Protein AF-A0A0L0UWC2-F1 (afdb_monomer_lite)

Organism: NCBI:txid1165861

pLDDT: mean 75.43, std 18.07, range [30.64, 97.5]

Radius of gyration: 31.67 Å; chains: 1; bounding box: 110×63×69 Å

Sequence (270 aa):
MAAPGLTGRNFARSDASTASIPQHHGDPSIEAAELNKDLRNRVHSNLFPILRHQIIIASRALDPINLSGEPLSTLQSILMIQSQLDHTLNQFPSALQRIGRVMSTLRSGRTNDQYLKEFKYFRGGGLFYLYTSRVIKELVKLFKQSYRLIRQMGLSFERNHDPTRIDATRQLILEHTSSACKEIDSAIEWLEGSEFDLVQWDWPSEICNINEQLEDLMYLINHASLDQADSKPTNELLNQRNMRLAKTIPPIVKLSRLFLEKLSRRGHEH

Secondary structure (DSSP, 8-state):
---------------------------HHHHHHHHHHHHHHHIIIIIHHHHHHHHHHHHHHT-HHHHHHSHHHHHHHHHHHHHHHHHHHTHHHHHHHHHHHHHHHT-SS-S--GGGGGG-HHHHHHHHHIIIIIIHHHHHHHHHHHHHHHHHTT-SSSPP-S-S-HHHHHHHHHHHHHHHHHHHHHHHHHHHS-HHHHHHTTHHHHHHHHHHHHHHHHHHHHHHTTGGGG--HHHHHHHHHHHHHHHHHHHHHHHHHHHHHHHHHTSS--

Foldseek 3Di:
DDDDDDDDDDDDDDDDDPPDDPPPPDPVLVVLLVVLVVLLCCVQVPLLVQLLVLLVVLLVLLDPVNCVPDVVVSVVVNVVSVVSNVVSVVVVVVSLVSLQVSLVVVVPPDPDCPVCFLSHNVLSVVLVCLVPVFLVVLVVQLVVLSVLLCLLSVVDPDPRPDPNPNVVSSVSNVVSSVRNSVSSVVSSCSSVPGPLVVVLPCLVVVLVVLVVVLVVLVVVLVVLVVPLPDDDPVVNVVSVVVSVVSVVVNVVSVVVSVVSVVSSVVVPPD

Structure (mmCIF, N/CA/C/O backbone):
data_AF-A0A0L0UWC2-F1
#
_entry.id   AF-A0A0L0UWC2-F1
#
loop_
_atom_site.group_PDB
_atom_site.id
_atom_site.type_symbol
_atom_site.label_atom_id
_atom_site.label_alt_id
_atom_site.label_comp_id
_atom_site.label_asym_id
_atom_site.label_entity_id
_atom_site.label_seq_id
_atom_site.pdbx_PDB_ins_code
_atom_site.Cartn_x
_atom_site.Cartn_y
_atom_site.Cartn_z
_atom_site.occupancy
_atom_site.B_iso_or_equiv
_atom_site.auth_seq_id
_atom_site.auth_comp_id
_atom_site.auth_asym_id
_atom_site.auth_atom_id
_atom_site.pdbx_PDB_model_num
ATOM 1 N N . MET A 1 1 ? 88.766 9.287 -4.565 1.00 33.97 1 MET A N 1
ATOM 2 C CA . MET A 1 1 ? 89.602 8.705 -5.638 1.00 33.97 1 MET A CA 1
ATOM 3 C C . MET A 1 1 ? 89.459 7.190 -5.531 1.00 33.97 1 MET A C 1
ATOM 5 O O . MET A 1 1 ? 89.650 6.705 -4.430 1.00 33.97 1 MET A O 1
ATOM 9 N N . ALA A 1 2 ? 89.066 6.506 -6.615 1.00 34.66 2 ALA A N 1
ATOM 10 C CA . ALA A 1 2 ? 88.890 5.043 -6.757 1.00 34.66 2 ALA A CA 1
ATOM 11 C C . ALA 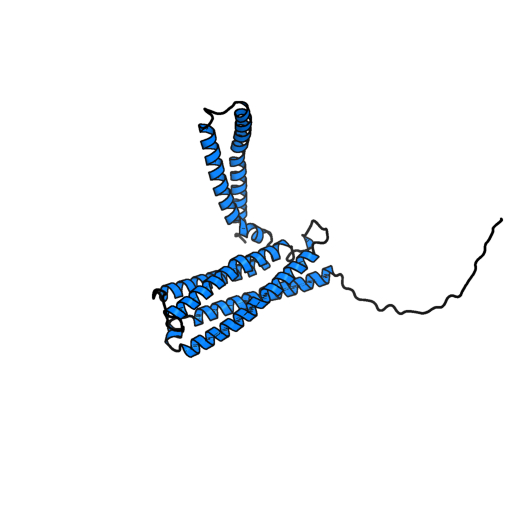A 1 2 ? 87.861 4.289 -5.855 1.00 34.66 2 ALA A C 1
ATOM 13 O O . ALA A 1 2 ? 87.989 4.217 -4.639 1.00 34.66 2 ALA A O 1
ATOM 14 N N . ALA A 1 3 ? 86.883 3.652 -6.514 1.00 37.31 3 ALA A N 1
ATOM 15 C CA . ALA A 1 3 ? 86.242 2.368 -6.140 1.00 37.31 3 ALA A CA 1
ATOM 16 C C . ALA A 1 3 ? 86.974 1.220 -6.915 1.00 37.31 3 ALA A C 1
ATOM 18 O O . ALA A 1 3 ? 87.931 1.583 -7.611 1.00 37.31 3 ALA A O 1
ATOM 19 N N . PRO A 1 4 ? 86.602 -0.096 -6.925 1.00 50.62 4 PRO A N 1
ATOM 20 C CA . PRO A 1 4 ? 85.476 -0.870 -6.334 1.00 50.62 4 PRO A CA 1
ATOM 21 C C . PRO A 1 4 ? 85.974 -1.972 -5.340 1.00 50.62 4 PRO A C 1
ATOM 23 O O . PRO A 1 4 ? 87.128 -1.912 -4.933 1.00 50.62 4 PRO A O 1
ATOM 26 N N . GLY A 1 5 ? 85.239 -3.001 -4.872 1.00 33.25 5 GLY A N 1
ATOM 27 C CA . GLY A 1 5 ? 83.814 -3.409 -4.946 1.00 33.25 5 GLY A CA 1
ATOM 28 C C . GLY A 1 5 ? 83.623 -4.939 -5.152 1.00 33.25 5 GLY A C 1
ATOM 29 O O . GLY A 1 5 ? 84.554 -5.600 -5.597 1.00 33.25 5 GLY A O 1
ATOM 30 N N . LEU A 1 6 ? 82.411 -5.477 -4.879 1.00 34.69 6 LEU A N 1
ATOM 31 C CA . LEU A 1 6 ? 82.028 -6.925 -4.840 1.00 34.69 6 LEU A CA 1
ATOM 32 C C . LEU A 1 6 ? 82.662 -7.701 -3.649 1.00 34.69 6 LEU A C 1
ATOM 34 O O . LEU A 1 6 ? 83.746 -7.370 -3.200 1.00 34.69 6 LEU A O 1
ATOM 38 N N . THR A 1 7 ? 82.063 -8.721 -3.016 1.00 38.28 7 THR A N 1
ATOM 39 C CA . THR A 1 7 ? 81.154 -9.787 -3.490 1.00 38.28 7 THR A CA 1
ATOM 40 C C . THR A 1 7 ? 80.335 -10.333 -2.302 1.00 38.28 7 THR A C 1
ATOM 42 O O . THR A 1 7 ? 80.842 -10.355 -1.185 1.00 38.28 7 THR A O 1
ATOM 45 N N . GLY A 1 8 ? 79.101 -10.809 -2.502 1.00 31.31 8 GLY A N 1
ATOM 46 C CA . GLY A 1 8 ? 78.300 -11.420 -1.423 1.00 31.31 8 GLY A CA 1
ATOM 47 C C . GLY A 1 8 ? 78.400 -12.950 -1.349 1.00 31.31 8 GLY A C 1
ATOM 48 O O . GLY A 1 8 ? 78.730 -13.586 -2.349 1.00 31.31 8 GLY A O 1
ATOM 49 N N . ARG A 1 9 ? 78.023 -13.542 -0.201 1.00 31.89 9 ARG A N 1
ATOM 50 C CA . ARG A 1 9 ? 77.360 -14.864 -0.118 1.00 31.89 9 ARG A CA 1
ATOM 51 C C . ARG A 1 9 ? 76.776 -15.167 1.271 1.00 31.89 9 ARG A C 1
ATOM 53 O O . ARG A 1 9 ? 77.432 -14.954 2.278 1.00 31.89 9 ARG A O 1
ATOM 60 N N . ASN A 1 10 ? 75.596 -15.789 1.237 1.00 30.64 10 ASN A N 1
ATOM 61 C CA . ASN A 1 10 ? 75.037 -16.756 2.192 1.00 30.64 10 ASN A CA 1
ATOM 62 C C . ASN A 1 10 ? 74.832 -16.337 3.662 1.00 30.64 10 ASN A C 1
ATOM 64 O O . ASN A 1 10 ? 75.768 -16.323 4.453 1.00 30.64 10 ASN A O 1
ATOM 68 N N . PHE A 1 11 ? 73.559 -16.242 4.063 1.00 32.06 11 PHE A N 1
ATOM 69 C CA . PHE A 1 11 ? 73.132 -16.671 5.399 1.00 32.06 11 PHE A CA 1
ATOM 70 C C . PHE A 1 11 ? 71.943 -17.638 5.315 1.00 32.06 11 PHE A C 1
ATOM 72 O O . PHE A 1 11 ? 71.301 -17.758 4.271 1.00 32.06 11 PHE A O 1
ATOM 79 N N . ALA A 1 12 ? 71.757 -18.414 6.382 1.00 35.62 12 ALA A N 1
ATOM 80 C CA . ALA A 1 12 ? 71.096 -19.713 6.348 1.00 35.62 12 ALA A CA 1
ATOM 81 C C . ALA A 1 12 ? 69.586 -19.702 6.047 1.00 35.62 12 ALA A C 1
ATOM 83 O O . ALA A 1 12 ? 68.831 -18.832 6.478 1.00 35.62 12 ALA A O 1
ATOM 84 N N . ARG A 1 13 ? 69.157 -20.780 5.384 1.00 32.41 13 ARG A N 1
ATOM 85 C CA . ARG A 1 13 ? 67.772 -21.254 5.320 1.00 32.41 13 ARG A CA 1
ATOM 86 C C . ARG A 1 13 ? 67.334 -21.681 6.726 1.00 32.41 13 ARG A C 1
ATOM 88 O O . ARG A 1 13 ? 68.004 -22.507 7.338 1.00 32.41 13 ARG A O 1
ATOM 95 N N . SER A 1 14 ? 66.225 -21.131 7.211 1.00 35.88 14 SER A N 1
ATOM 96 C CA . SER A 1 14 ? 65.556 -21.562 8.442 1.00 35.88 14 SER A CA 1
ATOM 97 C C . SER A 1 14 ? 64.119 -21.926 8.089 1.00 35.88 14 SER A C 1
ATOM 99 O O . SER A 1 14 ? 63.327 -21.052 7.734 1.00 35.88 14 SER A O 1
ATOM 101 N N . ASP A 1 15 ? 63.807 -23.220 8.115 1.00 37.16 15 ASP A N 1
ATOM 102 C CA . ASP A 1 15 ? 62.475 -23.724 7.797 1.00 37.16 15 ASP A CA 1
ATOM 103 C C . ASP A 1 15 ? 61.558 -23.557 9.022 1.00 37.16 15 ASP A C 1
ATOM 105 O O . ASP A 1 15 ? 61.576 -24.361 9.954 1.00 37.16 15 ASP A O 1
ATOM 109 N N . ALA A 1 16 ? 60.727 -22.513 9.015 1.00 37.31 16 ALA A N 1
ATOM 110 C CA . ALA A 1 16 ? 59.622 -22.347 9.954 1.00 37.31 16 ALA A CA 1
ATOM 111 C C . ALA A 1 16 ? 58.299 -22.562 9.207 1.00 37.31 16 ALA A C 1
ATOM 113 O O . ALA A 1 16 ? 57.806 -21.667 8.523 1.00 37.31 16 ALA A O 1
ATOM 114 N N . SER A 1 17 ? 57.731 -23.767 9.322 1.00 37.94 17 SER A N 1
ATOM 115 C CA . SER A 1 17 ? 56.414 -24.083 8.754 1.00 37.94 17 SER A CA 1
ATOM 116 C C . SER A 1 17 ? 55.311 -23.313 9.482 1.00 37.94 17 SER A C 1
ATOM 118 O O . SER A 1 17 ? 54.769 -23.781 10.482 1.00 37.94 17 SER A O 1
ATOM 120 N N . THR A 1 18 ? 54.935 -22.148 8.962 1.00 37.91 18 THR A N 1
ATOM 121 C CA . THR A 1 18 ? 53.643 -21.531 9.266 1.00 37.91 18 THR A CA 1
ATOM 122 C C . THR A 1 18 ? 52.555 -22.307 8.535 1.00 37.91 18 THR A C 1
ATOM 124 O O . THR A 1 18 ? 52.366 -22.166 7.329 1.00 37.91 18 THR A O 1
ATOM 127 N N . ALA A 1 19 ? 51.835 -23.151 9.275 1.00 36.97 19 ALA A N 1
ATOM 128 C CA . ALA A 1 19 ? 50.647 -23.821 8.770 1.00 36.97 19 ALA A CA 1
ATOM 129 C C . ALA A 1 19 ? 49.578 -22.772 8.421 1.00 36.97 19 ALA A C 1
ATOM 131 O O . ALA A 1 19 ? 48.910 -22.230 9.303 1.00 36.97 19 ALA A O 1
ATOM 132 N N . SER A 1 20 ? 49.430 -22.472 7.130 1.00 35.72 20 SER A N 1
ATOM 133 C CA . SER A 1 20 ? 48.359 -21.612 6.634 1.00 35.72 20 SER A CA 1
ATOM 134 C C . SER A 1 20 ? 47.014 -22.284 6.881 1.00 35.72 20 SER A C 1
ATOM 136 O O . SER A 1 20 ? 46.666 -23.260 6.217 1.00 35.72 20 SER A O 1
ATOM 138 N N . ILE A 1 21 ? 46.254 -21.745 7.833 1.00 38.66 21 ILE A N 1
ATOM 139 C CA . ILE A 1 21 ? 44.846 -22.089 8.035 1.00 38.66 21 ILE A CA 1
ATOM 140 C C . ILE A 1 21 ? 44.113 -21.798 6.715 1.00 38.66 21 ILE A C 1
ATOM 142 O O . ILE A 1 21 ? 44.196 -20.662 6.238 1.00 38.66 21 ILE A O 1
ATOM 146 N N . PRO A 1 22 ? 43.389 -22.763 6.116 1.00 33.72 22 PRO A N 1
ATOM 147 C CA . PRO A 1 22 ? 42.565 -22.483 4.952 1.00 33.72 22 PRO A CA 1
ATOM 148 C C . PRO A 1 22 ? 41.434 -21.538 5.361 1.00 33.72 22 PRO A C 1
ATOM 150 O O . PRO A 1 22 ? 40.455 -21.951 5.985 1.00 33.72 22 PRO A O 1
ATOM 153 N N . GLN A 1 23 ? 41.560 -20.255 5.024 1.00 39.53 23 GLN A N 1
ATOM 154 C CA . GLN A 1 23 ? 40.422 -19.349 5.080 1.00 39.53 23 GLN A CA 1
ATOM 155 C C . GLN A 1 23 ? 39.442 -19.767 3.985 1.00 39.53 23 GLN A C 1
ATOM 157 O O . GLN A 1 23 ? 39.643 -19.471 2.808 1.00 39.53 23 GLN A O 1
ATOM 162 N N . HIS A 1 24 ? 38.373 -20.452 4.391 1.00 42.31 24 HIS A N 1
ATOM 163 C CA . HIS A 1 24 ? 37.169 -20.624 3.587 1.00 42.31 24 HIS A CA 1
ATOM 164 C C . HIS A 1 24 ? 36.473 -19.260 3.445 1.00 42.31 24 HIS A C 1
ATOM 166 O O . HIS A 1 24 ? 35.456 -18.987 4.074 1.00 42.31 24 HIS A O 1
ATOM 172 N N . HIS A 1 25 ? 37.045 -18.381 2.624 1.00 43.47 25 HIS A N 1
ATOM 173 C CA . HIS A 1 25 ? 36.286 -17.287 2.044 1.00 43.47 25 HIS A CA 1
ATOM 174 C C . HIS A 1 25 ? 35.407 -17.887 0.950 1.00 43.47 25 HIS A C 1
ATOM 176 O O . HIS A 1 25 ? 35.911 -18.315 -0.091 1.00 43.47 25 HIS A O 1
ATOM 182 N N . GLY A 1 26 ? 34.099 -17.956 1.213 1.00 47.88 26 GLY A N 1
ATOM 183 C CA . GLY A 1 26 ? 33.123 -18.143 0.152 1.00 47.88 26 GLY A CA 1
ATOM 184 C C . GLY A 1 26 ? 33.281 -17.026 -0.876 1.00 47.88 26 GLY A C 1
ATOM 185 O O . GLY A 1 26 ? 33.729 -15.923 -0.550 1.00 47.88 26 GLY A O 1
ATOM 186 N N . ASP A 1 27 ? 32.950 -17.307 -2.136 1.00 53.38 27 ASP A N 1
ATOM 187 C CA . ASP A 1 27 ? 32.905 -16.251 -3.144 1.00 53.38 27 ASP A CA 1
ATOM 188 C C . ASP A 1 27 ? 31.873 -15.204 -2.671 1.00 53.38 27 ASP A C 1
ATOM 190 O O . ASP A 1 27 ? 30.701 -15.561 -2.498 1.00 53.38 27 ASP A O 1
ATOM 194 N N . PRO A 1 28 ? 32.260 -13.933 -2.431 1.00 57.91 28 PRO A N 1
ATOM 195 C CA . PRO A 1 28 ? 31.363 -12.930 -1.855 1.00 57.91 28 PRO A CA 1
ATOM 196 C C . PRO A 1 28 ? 30.126 -12.658 -2.727 1.00 57.91 28 PRO A C 1
ATOM 198 O O . PRO A 1 28 ? 29.142 -12.102 -2.244 1.00 57.91 28 PRO A O 1
ATOM 201 N N . SER A 1 29 ? 30.145 -13.078 -3.998 1.00 61.50 29 SER A N 1
ATOM 202 C CA . SER A 1 29 ? 28.975 -13.105 -4.880 1.00 61.50 29 SER A CA 1
ATOM 203 C C . SER A 1 29 ? 27.895 -14.104 -4.419 1.00 61.50 29 SER A C 1
ATOM 205 O O . SER A 1 29 ? 26.703 -13.800 -4.480 1.00 61.50 29 SER A O 1
ATOM 207 N N . ILE A 1 30 ? 28.299 -15.280 -3.924 1.00 63.53 30 ILE A N 1
ATOM 208 C CA . ILE A 1 30 ? 27.401 -16.357 -3.472 1.00 63.53 30 ILE A CA 1
ATOM 209 C C . ILE A 1 30 ? 26.782 -15.994 -2.120 1.00 63.53 30 ILE A C 1
ATOM 211 O O . ILE A 1 30 ? 25.558 -16.010 -1.990 1.00 63.53 30 ILE A O 1
ATOM 215 N N . GLU A 1 31 ? 27.601 -15.569 -1.152 1.00 61.22 31 GLU A N 1
ATOM 216 C CA . GLU A 1 31 ? 27.119 -15.124 0.166 1.00 61.22 31 GLU A CA 1
ATOM 217 C C . GLU A 1 31 ? 26.137 -13.944 0.036 1.00 61.22 31 GLU A C 1
ATOM 219 O O . GLU A 1 31 ? 25.102 -13.902 0.704 1.00 61.22 31 GLU A O 1
ATOM 224 N N . ALA A 1 32 ? 26.403 -13.005 -0.882 1.00 62.41 32 ALA A N 1
ATOM 225 C CA . ALA A 1 32 ? 25.485 -11.908 -1.181 1.00 62.41 32 ALA A CA 1
ATOM 226 C C . ALA A 1 32 ? 24.158 -12.387 -1.799 1.00 62.41 32 ALA A C 1
ATOM 228 O O . ALA A 1 32 ? 23.109 -11.823 -1.483 1.00 62.41 32 ALA A O 1
ATOM 229 N N . ALA A 1 33 ? 24.175 -13.413 -2.656 1.00 66.00 33 ALA A N 1
ATOM 230 C CA . ALA A 1 33 ? 22.969 -13.967 -3.272 1.00 66.00 33 ALA A CA 1
ATOM 231 C C . ALA A 1 33 ? 22.079 -14.703 -2.254 1.00 66.00 33 ALA A C 1
ATOM 233 O O . ALA A 1 33 ? 20.868 -14.471 -2.219 1.00 66.00 33 ALA A O 1
ATOM 234 N N . GLU A 1 34 ? 22.664 -15.524 -1.377 1.00 67.19 34 GLU A N 1
ATOM 235 C CA . GLU A 1 34 ? 21.936 -16.206 -0.296 1.00 67.19 34 GLU A CA 1
ATOM 236 C C . GLU A 1 34 ? 21.335 -15.198 0.695 1.00 67.19 34 GLU A C 1
ATOM 238 O O . GLU A 1 34 ? 20.136 -15.240 0.985 1.00 67.19 34 GLU A O 1
ATOM 243 N N . LEU A 1 35 ? 22.119 -14.195 1.111 1.00 63.41 35 LEU A N 1
ATOM 244 C CA . LEU A 1 35 ? 21.658 -13.117 1.990 1.00 63.41 35 LEU A CA 1
ATOM 245 C C . LEU A 1 35 ? 20.504 -12.297 1.383 1.00 63.41 35 LEU A C 1
ATOM 247 O O . LEU A 1 35 ? 19.660 -11.779 2.127 1.00 63.41 35 LEU A O 1
ATOM 251 N N . ASN A 1 36 ? 20.470 -12.161 0.050 1.00 68.69 36 ASN A N 1
ATOM 252 C CA . ASN A 1 36 ? 19.378 -11.517 -0.681 1.00 68.69 36 ASN A CA 1
ATOM 253 C C . ASN A 1 36 ? 18.118 -12.387 -0.670 1.00 68.69 36 ASN A C 1
ATOM 255 O O . ASN A 1 36 ? 17.033 -11.891 -0.374 1.00 68.69 36 ASN A O 1
ATOM 259 N N . LYS A 1 37 ? 18.263 -13.692 -0.927 1.00 74.31 37 LYS A N 1
ATOM 260 C CA . LYS A 1 37 ? 17.158 -14.658 -0.929 1.00 74.31 37 LYS A CA 1
ATOM 261 C C . LYS A 1 37 ? 16.453 -14.723 0.425 1.00 74.31 37 LYS A C 1
ATOM 263 O O . LYS A 1 37 ? 15.234 -14.577 0.479 1.00 74.31 37 LYS A O 1
ATOM 268 N N . ASP A 1 38 ? 17.203 -14.836 1.518 1.00 76.00 38 ASP A N 1
ATOM 269 C CA . ASP A 1 38 ? 16.642 -14.839 2.877 1.00 76.00 38 ASP A CA 1
ATOM 270 C C . ASP A 1 38 ? 15.936 -13.526 3.223 1.00 76.00 38 ASP A C 1
ATOM 272 O O . ASP A 1 38 ? 14.889 -13.506 3.873 1.00 76.00 38 ASP A O 1
ATOM 276 N N . LEU A 1 39 ? 16.489 -12.404 2.763 1.00 72.38 39 LEU A N 1
ATOM 277 C CA . LEU A 1 39 ? 15.916 -11.086 2.994 1.00 72.38 39 LEU A CA 1
ATOM 278 C C . LEU A 1 39 ? 14.633 -10.860 2.186 1.00 72.38 39 LEU A C 1
ATOM 280 O O . LEU A 1 39 ? 13.659 -10.345 2.738 1.00 72.38 39 LEU A O 1
ATOM 284 N N . ARG A 1 40 ? 14.612 -11.290 0.918 1.00 74.06 40 ARG A N 1
ATOM 285 C CA . ARG A 1 40 ? 13.417 -11.333 0.068 1.00 74.06 40 ARG A CA 1
ATOM 286 C C . ARG A 1 40 ? 12.348 -12.199 0.726 1.00 74.06 40 ARG A C 1
ATOM 288 O O . ARG A 1 40 ? 11.249 -11.706 0.943 1.00 74.06 40 ARG A O 1
ATOM 295 N N . ASN A 1 41 ? 12.689 -13.420 1.141 1.00 80.94 41 ASN A N 1
ATOM 296 C CA . ASN A 1 41 ? 11.776 -14.337 1.829 1.00 80.94 41 ASN A CA 1
ATOM 297 C C . ASN A 1 41 ? 11.222 -13.743 3.136 1.00 80.94 41 ASN A C 1
ATOM 299 O O . ASN A 1 41 ? 10.038 -13.897 3.420 1.00 80.94 41 ASN A O 1
ATOM 303 N N . ARG A 1 42 ? 12.035 -13.017 3.917 1.00 81.69 42 ARG A N 1
ATOM 304 C CA . ARG A 1 42 ? 11.571 -12.317 5.128 1.00 81.69 42 ARG A CA 1
ATOM 305 C C . ARG A 1 42 ? 10.613 -11.165 4.816 1.00 81.69 42 ARG A C 1
ATOM 307 O O . ARG A 1 42 ? 9.631 -10.986 5.531 1.00 81.69 42 ARG A O 1
ATOM 314 N N . VAL A 1 43 ? 10.886 -10.363 3.789 1.00 81.88 43 VAL A N 1
ATOM 315 C CA . VAL A 1 43 ? 9.985 -9.265 3.400 1.00 81.88 43 VAL A CA 1
ATOM 316 C C . VAL A 1 43 ? 8.670 -9.824 2.845 1.00 81.88 43 VAL A C 1
ATOM 318 O O . VAL A 1 43 ? 7.597 -9.430 3.296 1.00 81.88 43 VAL A O 1
ATOM 321 N N . HIS A 1 44 ? 8.777 -10.791 1.936 1.00 81.62 44 HIS A N 1
ATOM 322 C CA . HIS A 1 44 ? 7.682 -11.447 1.233 1.00 81.62 44 HIS A CA 1
ATOM 323 C C . HIS A 1 44 ? 6.779 -12.283 2.147 1.00 81.62 44 HIS A C 1
ATOM 325 O O . HIS A 1 44 ? 5.592 -12.012 2.269 1.00 81.62 44 HIS A O 1
ATOM 331 N N . SER A 1 45 ? 7.338 -13.291 2.818 1.00 82.31 45 SER A N 1
ATOM 332 C CA . SER A 1 45 ? 6.567 -14.336 3.506 1.00 82.31 45 SER A CA 1
ATOM 333 C C . SER A 1 45 ? 6.313 -14.041 4.987 1.00 82.31 45 SER A C 1
ATOM 335 O O . SER A 1 45 ? 5.730 -14.868 5.685 1.00 82.31 45 SER A O 1
ATOM 337 N N . ASN A 1 46 ? 6.770 -12.892 5.497 1.00 85.81 46 ASN A N 1
ATOM 338 C CA . ASN A 1 46 ? 6.623 -12.517 6.903 1.00 85.81 46 ASN A CA 1
ATOM 339 C C . ASN A 1 46 ? 6.203 -11.045 7.064 1.00 85.81 46 ASN A C 1
ATOM 341 O O . ASN A 1 46 ? 5.071 -10.799 7.475 1.00 85.81 46 ASN A O 1
ATOM 345 N N . LEU A 1 47 ? 7.043 -10.069 6.693 1.00 87.62 47 LEU A N 1
ATOM 346 C CA . LEU A 1 47 ? 6.768 -8.657 7.007 1.00 87.62 47 LEU A CA 1
ATOM 347 C C . LEU A 1 47 ? 5.499 -8.113 6.333 1.00 87.62 47 LEU A C 1
ATOM 349 O O . LEU A 1 47 ? 4.676 -7.497 7.010 1.00 87.62 47 LEU A O 1
ATOM 353 N N . PHE A 1 48 ? 5.309 -8.351 5.032 1.00 90.38 48 PHE A N 1
ATOM 354 C CA . PHE A 1 48 ? 4.099 -7.909 4.329 1.00 90.38 48 PHE A CA 1
ATOM 355 C C . PHE A 1 48 ? 2.818 -8.624 4.813 1.00 90.38 48 PHE A C 1
ATOM 357 O O . PHE A 1 48 ? 1.870 -7.919 5.172 1.00 90.38 48 PHE A O 1
ATOM 364 N N . PRO A 1 49 ? 2.764 -9.969 4.925 1.00 92.00 49 PRO A N 1
ATOM 365 C CA . PRO A 1 49 ? 1.617 -10.680 5.492 1.00 92.00 49 PRO A CA 1
ATOM 366 C C . PRO A 1 49 ? 1.253 -10.247 6.917 1.00 92.00 49 PRO A C 1
ATOM 368 O O . PRO A 1 49 ? 0.072 -10.050 7.209 1.00 92.00 49 PRO A O 1
ATOM 371 N N . ILE A 1 50 ? 2.246 -10.051 7.797 1.00 93.38 50 ILE A N 1
ATOM 372 C CA . ILE A 1 50 ? 2.016 -9.580 9.171 1.00 93.38 50 ILE A CA 1
ATOM 373 C C . ILE A 1 50 ? 1.450 -8.159 9.164 1.00 93.38 50 ILE A C 1
ATOM 375 O O . ILE A 1 50 ? 0.432 -7.917 9.813 1.00 93.38 50 ILE A O 1
ATOM 379 N N . LEU A 1 51 ? 2.044 -7.242 8.392 1.00 93.75 51 LEU A N 1
ATOM 380 C CA . LEU A 1 51 ? 1.553 -5.869 8.269 1.00 93.75 51 LEU A CA 1
ATOM 381 C C . LEU A 1 51 ? 0.099 -5.845 7.763 1.00 93.75 51 LEU A C 1
ATOM 383 O O . LEU A 1 51 ? -0.761 -5.219 8.380 1.00 93.75 51 LEU A O 1
ATOM 387 N N . ARG A 1 52 ? -0.205 -6.593 6.696 1.00 95.12 52 ARG A N 1
ATOM 388 C CA . ARG A 1 52 ? -1.561 -6.742 6.137 1.00 95.12 52 ARG A CA 1
ATOM 389 C C . ARG A 1 52 ? -2.560 -7.240 7.184 1.00 95.12 52 ARG A C 1
ATOM 391 O O . ARG A 1 52 ? -3.652 -6.690 7.317 1.00 95.12 52 ARG A O 1
ATOM 398 N N . HIS A 1 53 ? -2.183 -8.260 7.952 1.00 95.06 53 HIS A N 1
ATOM 399 C CA . HIS A 1 53 ? -3.021 -8.824 9.007 1.00 95.06 53 HIS A CA 1
ATOM 400 C C . HIS A 1 53 ? -3.283 -7.819 10.141 1.00 95.06 53 HIS A C 1
ATOM 402 O O . HIS A 1 53 ? -4.434 -7.623 10.534 1.00 95.06 53 HIS A O 1
ATOM 408 N N . GLN A 1 54 ? -2.246 -7.122 10.612 1.00 94.31 54 GLN A N 1
ATOM 409 C CA . GLN A 1 54 ? -2.360 -6.092 11.647 1.00 94.31 54 GLN A CA 1
ATOM 410 C C . GLN A 1 54 ? -3.238 -4.911 11.203 1.00 94.31 54 GLN A C 1
ATOM 412 O O . GLN A 1 54 ? -4.054 -4.437 11.990 1.00 94.31 54 GLN A O 1
ATOM 417 N N . ILE A 1 55 ? -3.142 -4.476 9.940 1.00 95.12 55 ILE A N 1
ATOM 418 C CA . ILE A 1 55 ? -4.009 -3.431 9.362 1.00 95.12 55 ILE A CA 1
ATOM 419 C C . ILE A 1 55 ? -5.483 -3.859 9.398 1.00 95.12 55 ILE A C 1
ATOM 421 O O . ILE A 1 55 ? -6.347 -3.085 9.814 1.00 95.12 55 ILE A O 1
ATOM 425 N N . ILE A 1 56 ? -5.778 -5.103 9.008 1.00 96.12 56 ILE A N 1
ATOM 426 C CA . ILE A 1 56 ? -7.139 -5.657 9.043 1.00 96.12 56 ILE A CA 1
ATOM 427 C C . ILE A 1 56 ? -7.668 -5.713 10.483 1.00 96.12 56 ILE A C 1
ATOM 429 O O . ILE A 1 56 ? -8.820 -5.346 10.722 1.00 96.12 56 ILE A O 1
ATOM 433 N N . ILE A 1 57 ? -6.847 -6.129 11.453 1.00 95.25 57 ILE A N 1
ATOM 434 C CA . ILE A 1 57 ? -7.233 -6.152 12.872 1.00 95.25 57 ILE A CA 1
ATOM 435 C C . ILE A 1 57 ? -7.472 -4.728 13.398 1.00 95.25 57 ILE A C 1
ATOM 437 O O . ILE A 1 57 ? -8.518 -4.483 13.998 1.00 95.25 57 ILE A O 1
ATOM 441 N N . ALA A 1 58 ? -6.580 -3.773 13.118 1.00 93.56 58 ALA A N 1
ATOM 442 C CA . ALA A 1 58 ? -6.751 -2.369 13.504 1.00 93.56 58 ALA A CA 1
ATOM 443 C C . ALA A 1 58 ? -8.067 -1.790 12.962 1.00 93.56 58 ALA A C 1
ATOM 445 O O . ALA A 1 58 ? -8.836 -1.168 13.693 1.00 93.56 58 ALA A O 1
ATOM 446 N N . SER A 1 59 ? -8.369 -2.060 11.690 1.00 95.25 59 SER A N 1
ATOM 447 C CA . SER A 1 59 ? -9.606 -1.630 11.037 1.00 95.25 59 SER A CA 1
ATOM 448 C C . SER A 1 59 ? -10.867 -2.276 11.625 1.00 95.25 59 SER A C 1
ATOM 450 O O . SER A 1 59 ? -11.931 -1.660 11.625 1.00 95.25 59 SER A O 1
ATOM 452 N N . ARG A 1 60 ? -10.780 -3.499 12.161 1.00 94.50 60 ARG A N 1
ATOM 453 C CA . ARG A 1 60 ? -11.890 -4.162 12.874 1.00 94.50 60 ARG A CA 1
ATOM 454 C C . ARG A 1 60 ? -12.074 -3.644 14.302 1.00 94.50 60 ARG A C 1
ATOM 456 O O . ARG A 1 60 ? -13.206 -3.535 14.758 1.00 94.50 60 ARG A O 1
ATOM 463 N N . ALA A 1 61 ? -10.989 -3.299 14.993 1.00 92.69 61 ALA A N 1
ATOM 464 C CA . ALA A 1 61 ? -11.057 -2.695 16.325 1.00 92.69 61 ALA A CA 1
ATOM 465 C C . ALA A 1 61 ? -11.674 -1.281 16.288 1.00 92.69 61 ALA A C 1
ATOM 467 O O . ALA A 1 61 ? -12.360 -0.878 17.220 1.00 92.69 61 ALA A O 1
ATOM 468 N N . LEU A 1 62 ? -11.508 -0.563 15.172 1.00 93.31 62 LEU A N 1
ATOM 469 C CA . LEU A 1 62 ? -12.122 0.741 14.886 1.00 93.31 62 LEU A CA 1
ATOM 470 C C . LEU A 1 62 ? -13.590 0.655 14.426 1.00 93.31 62 LEU A C 1
ATOM 472 O O . LEU A 1 62 ? -14.065 1.521 13.688 1.00 93.31 62 LEU A O 1
ATOM 476 N N . ASP A 1 63 ? -14.316 -0.391 14.818 1.00 93.25 63 ASP A N 1
ATOM 477 C CA . ASP A 1 63 ? -15.749 -0.456 14.559 1.00 93.25 63 ASP A CA 1
ATOM 478 C C . ASP A 1 63 ? -16.529 0.411 15.566 1.00 93.25 63 ASP A C 1
ATOM 480 O O . ASP A 1 63 ? -16.330 0.242 16.774 1.00 93.25 63 ASP A O 1
ATOM 484 N N . PRO A 1 64 ? -17.422 1.322 15.123 1.00 91.50 64 PRO A N 1
ATOM 485 C CA . PRO A 1 64 ? -18.204 2.165 16.026 1.00 91.50 64 PRO A CA 1
ATOM 486 C C . PRO A 1 64 ? -19.028 1.376 17.052 1.00 91.50 64 PRO A C 1
ATOM 488 O O . PRO A 1 64 ? -19.206 1.852 18.174 1.00 91.50 64 PRO A O 1
ATOM 491 N N . ILE A 1 65 ? -19.498 0.170 16.703 1.00 89.81 65 ILE A N 1
ATOM 492 C CA . ILE A 1 65 ? -20.283 -0.685 17.607 1.00 89.81 65 ILE A CA 1
ATOM 493 C C . ILE A 1 65 ? -19.408 -1.163 18.775 1.00 89.81 65 ILE A C 1
ATOM 495 O O . ILE A 1 65 ? -19.789 -1.009 19.936 1.00 89.81 65 ILE A O 1
ATOM 499 N N . ASN A 1 66 ? -18.200 -1.654 18.480 1.00 87.19 66 ASN A N 1
ATOM 500 C CA . ASN A 1 66 ? -17.231 -2.098 19.490 1.00 87.19 66 ASN A CA 1
ATOM 501 C C . ASN A 1 66 ? -16.787 -0.928 20.383 1.00 87.19 66 ASN A C 1
ATOM 503 O O . ASN A 1 66 ? -16.812 -1.027 21.610 1.00 87.19 66 ASN A O 1
ATOM 507 N N . LEU A 1 67 ? -16.462 0.211 19.756 1.00 87.00 67 LEU A N 1
ATOM 508 C CA . LEU A 1 67 ? -16.057 1.446 20.435 1.00 87.00 67 LEU A CA 1
ATOM 509 C C . LEU A 1 67 ? -17.146 2.025 21.349 1.00 87.00 67 LEU A C 1
ATOM 511 O O . LEU A 1 67 ? -16.802 2.696 22.317 1.00 87.00 67 LEU A O 1
ATOM 515 N N . SER A 1 68 ? -18.427 1.779 21.057 1.00 86.75 68 SER A N 1
ATOM 516 C CA . SER A 1 68 ? -19.552 2.205 21.904 1.00 86.75 68 SER A CA 1
ATOM 517 C C . SER A 1 68 ? -19.849 1.222 23.038 1.00 86.75 68 SER A C 1
ATOM 519 O O . SER A 1 68 ? -20.243 1.654 24.117 1.00 86.75 68 SER A O 1
ATOM 521 N N . GLY A 1 69 ? -19.691 -0.084 22.793 1.00 88.12 69 GLY A N 1
ATOM 522 C CA . GLY A 1 69 ? -20.030 -1.141 23.750 1.00 88.12 69 GLY A CA 1
ATOM 523 C C . GLY A 1 69 ? -19.063 -1.215 24.932 1.00 88.12 69 GLY A C 1
ATOM 524 O O . GLY A 1 69 ? -19.476 -1.067 26.078 1.00 88.12 69 GLY A O 1
ATOM 525 N N . GLU A 1 70 ? -17.767 -1.386 24.655 1.00 89.69 70 GLU A N 1
ATOM 526 C CA . GLU A 1 70 ? -16.716 -1.382 25.683 1.00 89.69 70 GLU A CA 1
ATOM 527 C C . GLU A 1 70 ? -15.567 -0.442 25.281 1.00 89.69 70 GLU A C 1
ATOM 529 O O . GLU A 1 70 ? -14.515 -0.900 24.812 1.00 89.69 70 GLU A O 1
ATOM 534 N N . PRO A 1 71 ? -15.725 0.886 25.463 1.00 86.44 71 PRO A N 1
ATOM 535 C CA . PRO A 1 71 ? -14.765 1.860 24.951 1.00 86.44 71 PRO A CA 1
ATOM 536 C C . PRO A 1 71 ? -13.348 1.656 25.501 1.00 86.44 71 PRO A C 1
ATOM 538 O O . PRO A 1 71 ? -12.381 1.658 24.744 1.00 86.44 71 PRO A O 1
ATOM 541 N N . LEU A 1 72 ? -13.208 1.426 26.813 1.00 89.00 72 LEU A N 1
ATOM 542 C CA . LEU A 1 72 ? -11.902 1.289 27.469 1.00 89.00 72 LEU A CA 1
ATOM 543 C C . LEU A 1 72 ? -11.149 0.025 27.016 1.00 89.00 72 LEU A C 1
ATOM 545 O O . LEU A 1 72 ? -9.971 0.106 26.673 1.00 89.00 72 LEU A O 1
ATOM 549 N N . SER A 1 73 ? -11.843 -1.116 26.969 1.00 90.75 73 SER A N 1
ATOM 550 C CA . SER A 1 73 ? -11.314 -2.410 26.504 1.00 90.75 73 SER A CA 1
ATOM 551 C C . SER A 1 73 ? -10.896 -2.346 25.027 1.00 90.75 73 SER A C 1
ATOM 553 O O . SER A 1 73 ? -9.794 -2.755 24.643 1.00 90.75 73 SER A O 1
ATOM 555 N N . THR A 1 74 ? -11.733 -1.714 24.197 1.00 91.06 74 THR A N 1
ATOM 556 C CA . THR A 1 74 ? -11.464 -1.517 22.767 1.00 91.06 74 THR A CA 1
ATOM 557 C C . THR A 1 74 ? -10.269 -0.588 22.539 1.00 91.06 74 THR A C 1
ATOM 559 O O . THR A 1 74 ? -9.402 -0.899 21.725 1.00 91.06 74 THR A O 1
ATOM 562 N N . LEU A 1 75 ? -10.150 0.514 23.289 1.00 91.38 75 LEU A N 1
ATOM 563 C CA . LEU A 1 75 ? -9.005 1.431 23.195 1.00 91.38 75 LEU A CA 1
ATOM 564 C C . LEU A 1 75 ? -7.690 0.787 23.663 1.00 91.38 75 LEU A C 1
ATOM 566 O O . LEU A 1 75 ? -6.662 0.981 23.015 1.00 91.38 75 LEU A O 1
ATOM 570 N N . GLN A 1 76 ? -7.709 -0.022 24.729 1.00 93.44 76 GLN A N 1
ATOM 571 C CA . GLN A 1 76 ? -6.542 -0.813 25.148 1.00 93.44 76 GLN A CA 1
ATOM 572 C C . GLN A 1 76 ? -6.120 -1.815 24.063 1.00 93.44 76 GLN A C 1
ATOM 574 O O . GLN A 1 76 ? -4.932 -1.936 23.755 1.00 93.44 76 GLN A O 1
ATOM 579 N N . SER A 1 77 ? -7.090 -2.472 23.422 1.00 91.81 77 SER A N 1
ATOM 580 C CA . SER A 1 77 ? -6.840 -3.370 22.290 1.00 91.81 77 SER A CA 1
ATOM 581 C C . SER A 1 77 ? -6.230 -2.625 21.096 1.00 91.81 77 SER A C 1
ATOM 583 O O . SER A 1 77 ? -5.235 -3.078 20.534 1.00 91.81 77 SER A O 1
ATOM 585 N N . ILE A 1 78 ? -6.756 -1.444 20.744 1.00 92.62 78 ILE A N 1
ATOM 586 C CA . ILE A 1 78 ? -6.199 -0.574 19.692 1.00 92.62 78 ILE A CA 1
ATOM 587 C C . ILE A 1 78 ? -4.751 -0.182 20.012 1.00 92.62 78 ILE A C 1
ATOM 589 O O . ILE A 1 78 ? -3.902 -0.275 19.128 1.00 92.62 78 ILE A O 1
ATOM 593 N N . LEU A 1 79 ? -4.444 0.187 21.259 1.00 93.31 79 LEU A N 1
ATOM 594 C CA . LEU A 1 79 ? -3.085 0.541 21.681 1.00 93.31 79 LEU A CA 1
ATOM 595 C C . LEU A 1 79 ? -2.106 -0.640 21.533 1.00 93.31 79 LEU A C 1
ATOM 597 O O . LEU A 1 79 ? -0.975 -0.460 21.079 1.00 93.31 79 LEU A O 1
ATOM 601 N N . MET A 1 80 ? -2.548 -1.862 21.852 1.00 94.69 80 MET A N 1
ATOM 602 C CA . MET A 1 80 ? -1.758 -3.079 21.636 1.00 94.69 80 MET A CA 1
ATOM 603 C C . MET A 1 80 ? -1.507 -3.343 20.143 1.00 94.69 80 MET A C 1
ATOM 605 O O . MET A 1 80 ? -0.394 -3.688 19.753 1.00 94.69 80 MET A O 1
ATOM 609 N N . ILE A 1 81 ? -2.512 -3.142 19.287 1.00 92.81 81 ILE A N 1
ATOM 610 C CA . ILE A 1 81 ? -2.365 -3.293 17.831 1.00 92.81 81 ILE A CA 1
ATOM 611 C C . ILE A 1 81 ? -1.426 -2.213 17.264 1.00 92.81 81 ILE A C 1
ATOM 613 O O . ILE A 1 81 ? -0.606 -2.504 16.394 1.00 92.81 81 ILE A O 1
ATOM 617 N N . GLN A 1 82 ? -1.495 -0.979 17.774 1.00 92.81 82 GLN A N 1
ATOM 618 C CA . GLN A 1 82 ? -0.607 0.116 17.373 1.00 92.81 82 GLN A CA 1
ATOM 619 C C . GLN A 1 82 ? 0.866 -0.178 17.685 1.00 92.81 82 GLN A C 1
ATOM 621 O O . GLN A 1 82 ? 1.712 0.079 16.832 1.00 92.81 82 GLN A O 1
ATOM 626 N N . SER A 1 83 ? 1.187 -0.758 18.848 1.00 93.12 83 SER A N 1
ATOM 627 C CA . SER A 1 83 ? 2.578 -1.117 19.174 1.00 93.12 83 SER A CA 1
ATOM 628 C C . SER A 1 83 ? 3.117 -2.256 18.297 1.00 93.12 83 SER A C 1
ATOM 630 O O . SER A 1 83 ? 4.281 -2.232 17.899 1.00 93.12 83 SER A O 1
ATOM 632 N N . GLN A 1 84 ? 2.266 -3.216 17.919 1.00 93.00 84 GLN A N 1
ATOM 633 C CA . GLN A 1 84 ? 2.619 -4.276 16.966 1.00 93.00 84 GLN A CA 1
ATOM 634 C C . GLN A 1 84 ? 2.844 -3.730 15.545 1.00 93.00 84 GLN A C 1
ATOM 636 O O 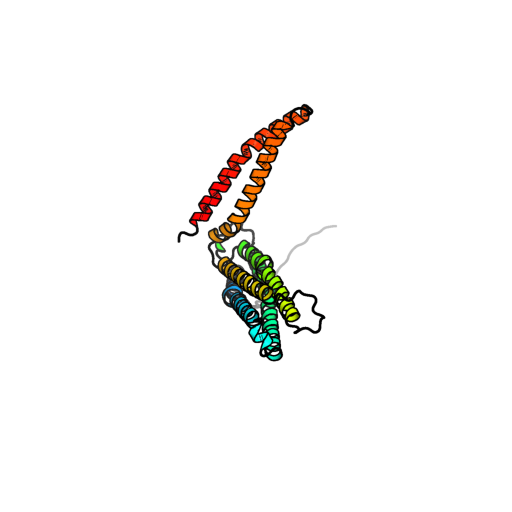. GLN A 1 84 ? 3.804 -4.131 14.880 1.00 93.00 84 GLN A O 1
ATOM 641 N N . LEU A 1 85 ? 2.000 -2.791 15.101 1.00 92.38 85 LEU A N 1
ATOM 642 C CA . LEU A 1 85 ? 2.156 -2.081 13.829 1.00 92.38 85 LEU A CA 1
ATOM 643 C C . LEU A 1 85 ? 3.460 -1.282 13.792 1.00 92.38 85 LEU A C 1
ATOM 645 O O . LEU A 1 85 ? 4.228 -1.442 12.849 1.00 92.38 85 LEU A O 1
ATOM 649 N N . ASP A 1 86 ? 3.741 -0.472 14.816 1.00 92.06 86 ASP A N 1
ATOM 650 C CA . ASP A 1 86 ? 4.983 0.304 14.911 1.00 92.06 86 ASP A CA 1
ATOM 651 C C . ASP A 1 86 ? 6.220 -0.607 14.865 1.00 92.06 86 ASP A C 1
ATOM 653 O O . ASP A 1 86 ? 7.111 -0.413 14.034 1.00 92.06 86 ASP A O 1
ATOM 657 N N . HIS A 1 87 ? 6.235 -1.681 15.662 1.00 90.81 87 HIS A N 1
ATOM 658 C CA . HIS A 1 87 ? 7.324 -2.657 15.642 1.00 90.81 87 HIS A CA 1
ATOM 659 C C . HIS A 1 87 ? 7.534 -3.292 14.256 1.00 90.81 87 HIS A C 1
ATOM 661 O O . HIS A 1 87 ? 8.671 -3.527 13.844 1.00 90.81 87 HIS A O 1
ATOM 667 N N . THR A 1 88 ? 6.453 -3.558 13.520 1.00 90.94 88 THR A N 1
ATOM 668 C CA . THR A 1 88 ? 6.512 -4.163 12.180 1.00 90.94 88 THR A CA 1
ATOM 669 C C . THR A 1 88 ? 6.990 -3.148 11.138 1.00 90.94 88 THR A C 1
ATOM 671 O O . THR A 1 88 ? 7.901 -3.439 10.362 1.00 90.94 88 THR A O 1
ATOM 674 N N . LEU A 1 89 ? 6.450 -1.925 11.163 1.00 90.00 89 LEU A N 1
ATOM 675 C CA . LEU A 1 89 ? 6.837 -0.823 10.277 1.00 90.00 89 LEU A CA 1
ATOM 676 C C . LEU A 1 89 ? 8.307 -0.427 10.460 1.00 90.00 89 LEU A C 1
ATOM 678 O O . LEU A 1 89 ? 8.999 -0.198 9.468 1.00 90.00 89 LEU A O 1
ATOM 682 N N . ASN A 1 90 ? 8.822 -0.436 11.692 1.00 88.69 90 ASN A N 1
ATOM 683 C CA . ASN A 1 90 ? 10.224 -0.131 11.988 1.00 88.69 90 ASN A CA 1
ATOM 684 C C . ASN A 1 90 ? 11.217 -1.182 11.448 1.00 88.69 90 ASN A C 1
ATOM 686 O O . ASN A 1 90 ? 12.397 -0.875 11.260 1.00 88.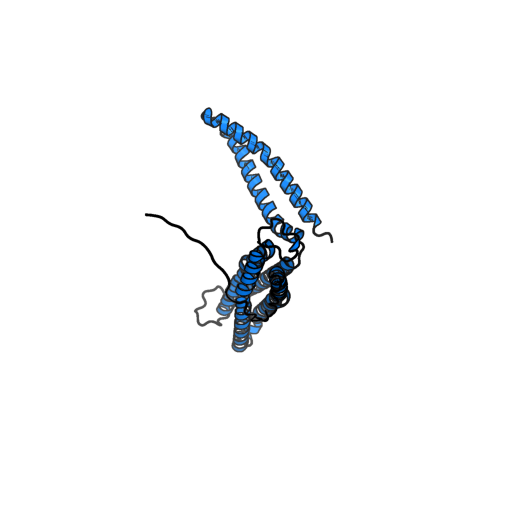69 90 ASN A O 1
ATOM 690 N N . GLN A 1 91 ? 10.771 -2.398 11.108 1.00 86.56 91 GLN A N 1
ATOM 691 C CA . GLN A 1 91 ? 11.633 -3.392 10.454 1.00 86.56 91 GLN A CA 1
ATOM 692 C C . GLN A 1 91 ? 11.846 -3.104 8.959 1.00 86.56 91 GLN A C 1
ATOM 694 O O . GLN A 1 91 ? 12.935 -3.375 8.439 1.00 86.56 91 GLN A O 1
ATOM 699 N N . PHE A 1 92 ? 10.862 -2.515 8.269 1.00 83.62 92 PHE A N 1
ATOM 700 C CA . PHE A 1 92 ? 10.914 -2.291 6.818 1.00 83.62 92 PHE A CA 1
ATOM 701 C C . PHE A 1 92 ? 12.078 -1.402 6.348 1.00 83.62 92 PHE A C 1
ATOM 703 O O . PHE A 1 92 ? 12.763 -1.829 5.421 1.00 83.62 92 PHE A O 1
ATOM 710 N N . PRO A 1 93 ? 12.385 -0.229 6.946 1.00 80.19 93 PRO A N 1
ATOM 711 C CA . PRO A 1 93 ? 13.522 0.591 6.519 1.00 80.19 93 PRO A CA 1
ATOM 712 C C . PRO A 1 93 ? 14.847 -0.176 6.540 1.00 80.19 93 PRO A C 1
ATOM 714 O O . PRO A 1 93 ? 15.624 -0.088 5.591 1.00 80.19 93 PRO A O 1
ATOM 717 N N . SER A 1 94 ? 15.079 -0.987 7.581 1.00 77.56 94 SER A N 1
ATOM 718 C CA . SER A 1 94 ? 16.287 -1.814 7.692 1.00 77.56 94 SER A CA 1
ATOM 719 C C . SER A 1 94 ? 16.331 -2.920 6.630 1.00 77.56 94 SER A C 1
ATOM 721 O O . SER A 1 94 ? 17.372 -3.144 6.009 1.00 77.56 94 SER A O 1
ATOM 723 N N . ALA A 1 95 ? 15.191 -3.566 6.363 1.00 77.81 95 ALA A N 1
ATOM 724 C CA . ALA A 1 95 ? 15.083 -4.623 5.369 1.00 77.81 95 ALA A CA 1
ATOM 725 C C . ALA A 1 95 ? 15.267 -4.072 3.947 1.00 77.81 95 ALA A C 1
ATOM 727 O O . ALA A 1 95 ? 16.129 -4.548 3.212 1.00 77.81 95 ALA A O 1
ATOM 728 N N . LEU A 1 96 ? 14.537 -3.012 3.589 1.00 75.88 96 LEU A N 1
ATOM 729 C CA . LEU A 1 96 ? 14.617 -2.345 2.288 1.00 75.88 96 LEU A CA 1
ATOM 730 C C . LEU A 1 96 ? 16.002 -1.735 2.039 1.00 75.88 96 LEU A C 1
ATOM 732 O O . LEU A 1 96 ? 16.542 -1.895 0.946 1.00 75.88 96 LEU A O 1
ATOM 736 N N . GLN A 1 97 ? 16.631 -1.109 3.044 1.00 74.38 97 GLN A N 1
ATOM 737 C CA . GLN A 1 97 ? 18.007 -0.619 2.905 1.00 74.38 97 GLN A CA 1
ATOM 738 C C . GLN A 1 97 ? 18.989 -1.775 2.677 1.00 74.38 97 GLN A C 1
ATOM 740 O O . GLN A 1 97 ? 19.919 -1.632 1.880 1.00 74.38 97 GLN A O 1
ATOM 745 N N . ARG A 1 98 ? 18.797 -2.928 3.335 1.00 73.00 98 ARG A N 1
ATOM 746 C CA . ARG A 1 98 ? 19.651 -4.104 3.132 1.00 73.00 98 ARG A CA 1
ATOM 747 C C . ARG A 1 98 ? 19.438 -4.728 1.743 1.00 73.00 98 ARG A C 1
ATOM 749 O O . ARG A 1 98 ? 20.441 -5.043 1.111 1.00 73.00 98 ARG A O 1
ATOM 756 N N . ILE A 1 99 ? 18.207 -4.786 1.214 1.00 70.19 99 ILE A N 1
ATOM 757 C CA . ILE A 1 99 ? 17.941 -5.177 -0.191 1.00 70.19 99 ILE A CA 1
ATOM 758 C C . ILE A 1 99 ? 18.665 -4.198 -1.128 1.00 70.19 99 ILE A C 1
ATOM 760 O O . ILE A 1 99 ? 19.458 -4.613 -1.971 1.00 70.19 99 ILE A O 1
ATOM 764 N N . GLY A 1 100 ? 18.472 -2.890 -0.913 1.00 66.62 100 GLY A N 1
ATOM 765 C CA . GLY A 1 100 ? 19.146 -1.804 -1.632 1.00 66.62 100 GLY A CA 1
ATOM 766 C C . GLY A 1 100 ? 20.663 -1.983 -1.713 1.00 66.62 100 GLY A C 1
ATOM 767 O O . GLY A 1 100 ? 21.240 -1.944 -2.802 1.00 66.62 100 GLY A O 1
ATOM 768 N N . ARG A 1 101 ? 21.309 -2.235 -0.567 1.00 67.06 101 ARG A N 1
ATOM 769 C CA . ARG A 1 101 ? 22.758 -2.466 -0.488 1.00 67.06 101 ARG A CA 1
ATOM 770 C C . ARG A 1 101 ? 23.182 -3.724 -1.239 1.00 67.06 101 ARG A C 1
ATOM 772 O O . ARG A 1 101 ? 24.089 -3.619 -2.059 1.00 67.06 101 ARG A O 1
ATOM 779 N N . VAL A 1 102 ? 22.522 -4.863 -1.021 1.00 64.94 102 VAL A N 1
ATOM 780 C CA . VAL A 1 102 ? 22.912 -6.144 -1.638 1.00 64.94 102 VAL A CA 1
ATOM 781 C C . VAL A 1 102 ? 22.780 -6.104 -3.167 1.00 64.94 102 VAL A C 1
ATOM 783 O O . VAL A 1 102 ? 23.676 -6.555 -3.879 1.00 64.94 102 VAL A O 1
ATOM 786 N N . MET A 1 103 ? 21.739 -5.465 -3.708 1.00 62.84 103 MET A N 1
ATOM 787 C CA . MET A 1 103 ? 21.655 -5.234 -5.158 1.00 62.84 103 MET A CA 1
ATOM 788 C C . MET A 1 103 ? 22.715 -4.240 -5.659 1.00 62.84 103 MET A C 1
ATOM 790 O O . MET A 1 103 ? 23.206 -4.371 -6.777 1.00 62.84 103 MET A O 1
ATOM 794 N N . SER A 1 104 ? 23.090 -3.237 -4.854 1.00 61.16 104 SER A N 1
ATOM 795 C CA . SER A 1 104 ? 24.130 -2.271 -5.235 1.00 61.16 104 SER A CA 1
ATOM 796 C C . SER A 1 104 ? 25.539 -2.876 -5.246 1.00 61.16 104 SER A C 1
ATOM 798 O O . SER A 1 104 ? 26.353 -2.476 -6.075 1.00 61.16 104 SER A O 1
ATOM 800 N N . THR A 1 105 ? 25.822 -3.874 -4.400 1.00 59.16 105 THR A N 1
ATOM 801 C CA . THR A 1 105 ? 27.099 -4.611 -4.406 1.00 59.16 105 THR A CA 1
ATOM 802 C C . THR A 1 105 ? 27.217 -5.559 -5.599 1.00 59.16 105 THR A C 1
ATOM 804 O O . THR A 1 105 ? 28.315 -5.766 -6.107 1.00 59.16 105 THR A O 1
ATOM 807 N N . LEU A 1 106 ? 26.091 -6.060 -6.120 1.00 56.31 106 LEU A N 1
ATOM 808 C CA . LEU A 1 106 ? 26.046 -6.863 -7.351 1.00 56.31 106 LEU A CA 1
ATOM 809 C C . LEU A 1 106 ? 26.306 -6.030 -8.627 1.00 56.31 106 LEU A C 1
ATOM 811 O O . LEU A 1 106 ? 26.576 -6.596 -9.686 1.00 56.31 106 LEU A O 1
ATOM 815 N N . ARG A 1 107 ? 26.322 -4.690 -8.532 1.00 52.88 107 ARG A N 1
ATOM 816 C CA . ARG A 1 107 ? 26.607 -3.730 -9.622 1.00 52.88 107 ARG A CA 1
ATOM 817 C C . ARG A 1 107 ? 28.101 -3.651 -10.003 1.00 52.88 107 ARG A C 1
ATOM 819 O O . ARG A 1 107 ? 28.588 -2.598 -10.418 1.00 52.88 107 ARG A O 1
ATOM 826 N N . SER A 1 108 ? 28.849 -4.742 -9.846 1.00 48.34 108 SER A N 1
ATOM 827 C CA . SER A 1 108 ? 30.278 -4.816 -10.171 1.00 48.34 108 SER A CA 1
ATOM 828 C C . SER A 1 108 ? 30.498 -4.891 -11.688 1.00 48.34 108 SER A C 1
ATOM 830 O O . SER A 1 108 ? 30.614 -5.968 -12.270 1.00 48.34 108 SER A O 1
ATOM 832 N N . GLY A 1 109 ? 30.500 -3.727 -12.345 1.00 50.31 109 GLY A N 1
ATOM 833 C CA . GLY A 1 109 ? 31.032 -3.499 -13.698 1.00 50.31 109 GLY A CA 1
ATOM 834 C C . GLY A 1 109 ? 30.346 -4.198 -14.882 1.00 50.31 109 GLY A C 1
ATOM 835 O O . GLY A 1 109 ? 30.711 -3.924 -16.023 1.00 50.31 109 GLY A O 1
ATOM 836 N N . ARG A 1 110 ? 29.372 -5.088 -14.661 1.00 51.91 110 ARG A N 1
ATOM 837 C CA . ARG A 1 110 ? 28.721 -5.867 -15.725 1.00 51.91 110 ARG A CA 1
ATOM 838 C C . ARG A 1 110 ? 27.417 -5.215 -16.178 1.00 51.91 110 ARG A C 1
ATOM 840 O O . ARG A 1 110 ? 26.455 -5.142 -15.425 1.00 51.91 110 ARG A O 1
ATOM 847 N N . THR A 1 111 ? 27.372 -4.816 -17.448 1.00 52.09 111 THR A N 1
ATOM 848 C CA . THR A 1 111 ? 26.188 -4.264 -18.136 1.00 52.09 111 THR A CA 1
ATOM 849 C C . THR A 1 111 ? 25.073 -5.286 -18.375 1.00 52.09 111 THR A C 1
ATOM 851 O O . THR A 1 111 ? 24.001 -4.916 -18.839 1.00 52.09 111 THR A O 1
ATOM 854 N N . ASN A 1 112 ? 25.327 -6.571 -18.111 1.00 56.16 112 ASN A N 1
ATOM 855 C CA . ASN A 1 112 ? 24.366 -7.653 -18.278 1.00 56.16 112 ASN A CA 1
ATOM 856 C C . ASN A 1 112 ? 23.985 -8.211 -16.900 1.00 56.16 112 ASN A C 1
ATOM 858 O O . ASN A 1 112 ? 24.815 -8.842 -16.252 1.00 56.16 112 ASN A O 1
ATOM 862 N N . ASP A 1 113 ? 22.740 -7.990 -16.477 1.00 59.66 113 ASP A N 1
ATOM 863 C CA . ASP A 1 113 ? 22.186 -8.440 -15.196 1.00 59.66 113 ASP A CA 1
ATOM 864 C C . ASP A 1 113 ? 21.409 -9.768 -15.294 1.00 59.66 113 ASP A C 1
ATOM 866 O O . ASP A 1 113 ? 20.808 -10.219 -14.320 1.00 59.66 113 ASP A O 1
ATOM 870 N N . GLN A 1 114 ? 21.430 -10.432 -16.455 1.00 60.59 114 GLN A N 1
ATOM 871 C CA . GLN A 1 114 ? 20.644 -11.638 -16.746 1.00 60.59 114 GLN A CA 1
ATOM 872 C C . GLN A 1 114 ? 20.935 -12.815 -15.797 1.00 60.59 114 GLN A C 1
ATOM 874 O O . GLN A 1 114 ? 20.056 -13.642 -15.557 1.00 60.59 114 GLN A O 1
ATOM 879 N N . TYR A 1 115 ? 22.134 -12.882 -15.208 1.00 60.91 115 TYR A N 1
ATOM 880 C CA . TYR A 1 115 ? 22.477 -13.895 -14.202 1.00 60.91 115 TYR A CA 1
ATOM 881 C C . TYR A 1 115 ? 21.858 -13.627 -12.818 1.00 60.91 115 TYR A C 1
ATOM 883 O O . TYR A 1 115 ? 21.834 -14.533 -11.990 1.00 60.91 115 TYR A O 1
ATOM 891 N N . LEU A 1 116 ? 21.332 -12.421 -12.563 1.00 59.69 116 LEU A N 1
ATOM 892 C CA . LEU A 1 116 ? 20.730 -12.049 -11.279 1.00 59.69 116 LEU A CA 1
ATOM 893 C C . LEU A 1 116 ? 19.271 -12.503 -11.127 1.00 59.69 116 LEU A C 1
ATOM 895 O O . LEU A 1 116 ? 18.813 -12.612 -9.995 1.00 59.69 116 LEU A O 1
ATOM 899 N N . LYS A 1 117 ? 18.541 -12.792 -12.216 1.00 68.00 117 LYS A N 1
ATOM 900 C CA . LYS A 1 117 ? 17.127 -13.237 -12.193 1.00 68.00 117 LYS A CA 1
ATOM 901 C C . LYS A 1 117 ? 16.237 -12.379 -11.261 1.00 68.00 117 LYS A C 1
ATOM 903 O O . LYS A 1 117 ? 15.965 -11.216 -11.542 1.00 68.00 117 LYS A O 1
ATOM 908 N N . GLU A 1 118 ? 15.809 -12.934 -10.126 1.00 61.91 118 GLU A N 1
ATOM 909 C CA . GLU A 1 118 ? 14.977 -12.281 -9.101 1.00 61.91 118 GLU A CA 1
ATO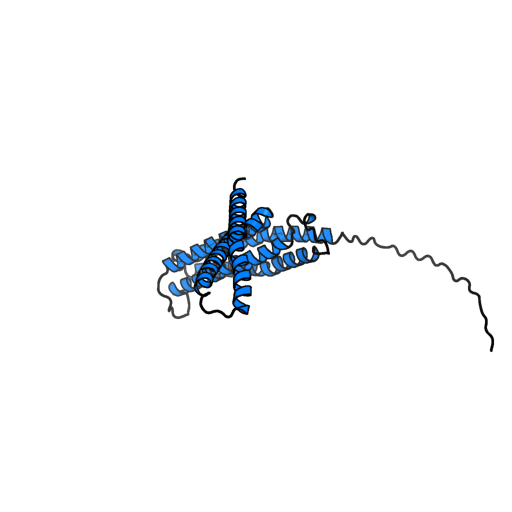M 910 C C . GLU A 1 118 ? 15.710 -11.186 -8.291 1.00 61.91 118 GLU A C 1
ATOM 912 O O . GLU A 1 118 ? 15.078 -10.447 -7.540 1.00 61.91 118 GLU A O 1
ATOM 917 N N . PHE A 1 119 ? 17.027 -11.031 -8.466 1.00 62.00 119 PHE A N 1
ATOM 918 C CA . PHE A 1 119 ? 17.885 -10.095 -7.725 1.00 62.00 119 PHE A CA 1
ATOM 919 C C . PHE A 1 119 ? 18.303 -8.848 -8.525 1.00 62.00 119 PHE A C 1
ATOM 921 O O . PHE A 1 119 ? 19.225 -8.132 -8.125 1.00 62.00 119 PHE A O 1
ATOM 928 N N . LYS A 1 120 ? 17.653 -8.573 -9.664 1.00 67.81 120 LYS A N 1
ATOM 929 C CA . LYS A 1 120 ? 17.938 -7.388 -10.488 1.00 67.81 120 LYS A CA 1
ATOM 930 C C . LYS A 1 120 ? 17.673 -6.080 -9.740 1.00 67.81 120 LYS A C 1
ATOM 932 O O . LYS A 1 120 ? 16.658 -5.923 -9.065 1.00 67.81 120 LYS A O 1
ATOM 937 N N . TYR A 1 121 ? 18.568 -5.107 -9.929 1.00 66.88 121 TYR A N 1
ATOM 938 C CA . TYR A 1 121 ? 18.607 -3.846 -9.175 1.00 66.88 121 TYR A CA 1
ATOM 939 C C . TYR A 1 121 ? 17.287 -3.058 -9.180 1.00 66.88 121 TYR A C 1
ATOM 941 O O . TYR A 1 121 ? 16.903 -2.487 -8.157 1.00 66.88 121 TYR A O 1
ATOM 949 N N . PHE A 1 122 ? 16.569 -3.050 -10.308 1.00 71.56 122 PHE A N 1
ATOM 950 C CA . PHE A 1 122 ? 15.309 -2.315 -10.429 1.00 71.56 122 PHE A CA 1
ATOM 951 C C . PHE A 1 122 ? 14.225 -2.834 -9.468 1.00 71.56 122 PHE A C 1
ATOM 953 O O . PHE A 1 122 ? 13.405 -2.040 -9.007 1.00 71.56 122 PHE A O 1
ATOM 960 N N . ARG A 1 123 ? 14.249 -4.127 -9.093 1.00 75.81 123 ARG A N 1
ATOM 961 C CA . ARG A 1 123 ? 13.226 -4.726 -8.222 1.00 75.81 123 ARG A CA 1
ATOM 962 C C . ARG A 1 123 ? 13.203 -4.078 -6.845 1.00 75.81 123 ARG A C 1
ATOM 964 O O . ARG A 1 123 ? 12.143 -3.652 -6.407 1.00 75.81 123 ARG A O 1
ATOM 971 N N . GLY A 1 124 ? 14.330 -3.926 -6.154 1.00 75.06 124 GLY A N 1
ATOM 972 C CA . GLY A 1 124 ? 14.292 -3.280 -4.835 1.00 75.06 124 GLY A CA 1
ATOM 973 C C . GLY A 1 124 ? 14.092 -1.757 -4.902 1.00 75.06 124 GLY A C 1
ATOM 974 O O . GLY A 1 124 ? 13.610 -1.176 -3.934 1.00 75.06 124 GLY A O 1
ATOM 975 N N . GLY A 1 125 ? 14.382 -1.116 -6.044 1.00 74.38 125 GLY A N 1
ATOM 976 C CA . GLY A 1 125 ? 13.991 0.276 -6.305 1.00 74.38 125 GLY A CA 1
ATOM 977 C C . GLY A 1 125 ? 12.468 0.439 -6.382 1.00 74.38 125 GLY A C 1
ATOM 978 O O . GLY A 1 125 ? 11.894 1.230 -5.633 1.00 74.38 125 GLY A O 1
ATOM 979 N N . GLY A 1 126 ? 11.808 -0.376 -7.211 1.00 79.00 126 GLY A N 1
ATOM 980 C CA . GLY A 1 126 ? 10.346 -0.417 -7.302 1.00 79.00 126 GLY A CA 1
ATOM 981 C C . GLY A 1 126 ? 9.680 -0.843 -5.993 1.00 79.00 126 GLY A C 1
ATOM 982 O O . GLY A 1 126 ? 8.720 -0.216 -5.563 1.00 79.00 126 GLY A O 1
ATOM 983 N N . LEU A 1 127 ? 10.251 -1.811 -5.272 1.00 82.81 127 LEU A N 1
ATOM 984 C CA . LEU A 1 127 ? 9.753 -2.234 -3.960 1.00 82.81 127 LEU A CA 1
ATOM 985 C C . LEU A 1 127 ? 9.799 -1.102 -2.924 1.00 82.81 127 LEU A C 1
ATOM 987 O O . LEU A 1 127 ? 8.847 -0.901 -2.169 1.00 82.81 127 LEU A O 1
ATOM 991 N N . PHE A 1 128 ? 10.901 -0.345 -2.894 1.00 82.69 128 PHE A N 1
ATOM 992 C CA . PHE A 1 128 ? 11.026 0.828 -2.034 1.00 82.69 128 PHE A CA 1
ATOM 993 C C . PHE A 1 128 ? 9.984 1.893 -2.397 1.00 82.69 128 PHE A C 1
ATOM 995 O O . PHE A 1 128 ? 9.359 2.462 -1.500 1.00 82.69 128 PHE A O 1
ATOM 1002 N N . TYR A 1 129 ? 9.749 2.128 -3.691 1.00 83.19 129 TYR A N 1
ATOM 1003 C CA . TYR A 1 129 ? 8.706 3.034 -4.171 1.00 83.19 129 TYR A CA 1
ATOM 1004 C C . TYR A 1 129 ? 7.294 2.569 -3.770 1.00 83.19 129 TYR A C 1
ATOM 1006 O O . TYR A 1 129 ? 6.569 3.343 -3.148 1.00 83.19 129 TYR A O 1
ATOM 1014 N N . LEU A 1 130 ? 6.920 1.311 -4.034 1.00 85.88 130 LEU A N 1
ATOM 1015 C CA . LEU A 1 130 ? 5.617 0.739 -3.662 1.00 85.88 130 LEU A CA 1
ATOM 1016 C C . LEU A 1 130 ? 5.360 0.859 -2.152 1.00 85.88 130 LEU A C 1
ATOM 1018 O O . LEU A 1 130 ? 4.317 1.364 -1.732 1.00 85.88 130 LEU A O 1
ATOM 1022 N N . TYR A 1 131 ? 6.343 0.496 -1.323 1.00 87.62 131 TYR A N 1
ATOM 1023 C CA . TYR A 1 131 ? 6.223 0.627 0.129 1.00 87.62 131 TYR A CA 1
ATOM 1024 C C . TYR A 1 131 ? 6.065 2.091 0.578 1.00 87.62 131 TYR A C 1
ATOM 1026 O O . TYR A 1 131 ? 5.105 2.436 1.270 1.00 87.62 131 TYR A O 1
ATOM 1034 N N . THR A 1 132 ? 6.988 2.973 0.182 1.00 86.62 132 THR A N 1
ATOM 1035 C CA . THR A 1 132 ? 7.031 4.359 0.689 1.00 86.62 132 THR A CA 1
ATOM 1036 C C . THR A 1 132 ? 5.946 5.259 0.106 1.00 86.62 132 THR A C 1
ATOM 1038 O O . THR A 1 132 ? 5.376 6.077 0.825 1.00 86.62 132 THR A O 1
ATOM 1041 N N . SER A 1 133 ? 5.644 5.115 -1.184 1.00 85.81 133 SER A N 1
ATOM 1042 C CA . SER A 1 133 ? 4.762 6.029 -1.917 1.00 85.81 133 SER A CA 1
ATOM 1043 C C . SER A 1 133 ? 3.318 5.541 -1.994 1.00 85.81 133 SER A C 1
ATOM 1045 O O . SER A 1 133 ? 2.427 6.361 -2.233 1.00 85.81 133 SER A O 1
ATOM 1047 N N . ARG A 1 134 ? 3.065 4.241 -1.771 1.00 89.50 134 ARG A N 1
ATOM 1048 C CA . ARG A 1 134 ? 1.718 3.657 -1.812 1.00 89.50 134 ARG A CA 1
ATOM 1049 C C . ARG A 1 134 ? 1.277 3.082 -0.462 1.00 89.50 134 ARG A C 1
ATOM 1051 O O . ARG A 1 134 ? 0.374 3.650 0.149 1.00 89.50 134 ARG A O 1
ATOM 1058 N N . VAL A 1 135 ? 1.950 2.055 0.069 1.00 91.81 135 VAL A N 1
ATOM 1059 C CA . VAL A 1 135 ? 1.549 1.408 1.344 1.00 91.81 135 VAL A CA 1
ATOM 1060 C C . VAL A 1 135 ? 1.540 2.405 2.510 1.00 91.81 135 VAL A C 1
ATOM 1062 O O . VAL A 1 135 ? 0.517 2.584 3.171 1.00 91.81 135 VAL A O 1
ATOM 1065 N N . ILE A 1 136 ? 2.647 3.123 2.733 1.00 92.75 136 ILE A N 1
ATOM 1066 C CA . ILE A 1 136 ? 2.750 4.133 3.802 1.00 92.75 136 ILE A CA 1
ATOM 1067 C C . ILE A 1 136 ? 1.759 5.289 3.594 1.00 92.75 136 ILE A C 1
ATOM 1069 O O . ILE A 1 136 ? 1.193 5.802 4.560 1.00 92.75 136 ILE A O 1
ATOM 1073 N N . LYS A 1 137 ? 1.489 5.676 2.342 1.00 92.31 137 LYS A N 1
ATOM 1074 C CA . LYS A 1 137 ? 0.534 6.742 2.007 1.00 92.31 137 LYS A CA 1
ATOM 1075 C C . LYS A 1 137 ? -0.895 6.380 2.421 1.00 92.31 137 LYS A C 1
ATOM 1077 O O . LYS A 1 137 ? -1.575 7.223 3.008 1.00 92.31 137 LYS A O 1
ATOM 1082 N N . GLU A 1 138 ? -1.339 5.146 2.182 1.00 94.44 138 GLU A N 1
ATOM 1083 C CA . GLU A 1 138 ? -2.653 4.686 2.653 1.00 94.44 138 GLU A CA 1
ATOM 1084 C C . GLU A 1 138 ? -2.693 4.472 4.171 1.00 94.44 138 GLU A C 1
ATOM 1086 O O . GLU A 1 138 ? -3.694 4.816 4.795 1.00 94.44 138 GLU A O 1
ATOM 1091 N N . LEU A 1 139 ? -1.599 4.025 4.798 1.00 94.38 139 LEU A N 1
ATOM 1092 C CA . LEU A 1 139 ? -1.502 3.929 6.261 1.00 94.38 139 LEU A CA 1
ATOM 1093 C C . LEU A 1 139 ? -1.631 5.288 6.963 1.00 94.38 139 LEU A C 1
ATOM 1095 O O . LEU A 1 139 ? -2.382 5.418 7.929 1.00 94.38 139 LEU A O 1
ATOM 1099 N N . VAL A 1 140 ? -0.964 6.329 6.458 1.00 95.19 140 VAL A N 1
ATOM 1100 C CA . VAL A 1 140 ? -1.086 7.695 6.998 1.00 95.19 140 VAL A CA 1
ATOM 1101 C C . VAL A 1 140 ? -2.525 8.209 6.880 1.00 95.19 140 VAL A C 1
ATOM 1103 O O . VAL A 1 140 ? -3.039 8.831 7.814 1.00 95.19 140 VAL A O 1
ATOM 1106 N N . LYS A 1 141 ? -3.208 7.928 5.761 1.00 94.81 141 LYS A N 1
ATOM 1107 C CA . LYS A 1 141 ? -4.631 8.264 5.599 1.00 94.81 141 LYS A CA 1
ATOM 1108 C C . LYS A 1 141 ? -5.502 7.481 6.581 1.00 94.81 141 LYS A C 1
ATOM 1110 O O . LYS A 1 141 ? -6.312 8.102 7.265 1.00 94.81 141 LYS A O 1
ATOM 1115 N N . LEU A 1 142 ? -5.303 6.164 6.691 1.00 95.81 142 LEU A N 1
ATOM 1116 C CA . LEU A 1 142 ? -5.997 5.283 7.630 1.00 95.81 142 LEU A CA 1
ATOM 1117 C C . LEU A 1 142 ? -5.909 5.843 9.053 1.00 95.81 142 LEU A C 1
ATOM 1119 O O . LEU A 1 142 ? -6.940 6.201 9.614 1.00 95.81 142 LEU A O 1
ATOM 1123 N N . PHE A 1 143 ? -4.697 6.030 9.589 1.00 95.00 143 PHE A N 1
ATOM 1124 C CA . PHE A 1 143 ? -4.484 6.532 10.951 1.00 95.00 143 PHE A CA 1
ATOM 1125 C C . PHE A 1 143 ? -5.113 7.913 11.185 1.00 95.00 143 PHE A C 1
ATOM 1127 O O . PHE A 1 143 ? -5.681 8.163 12.251 1.00 95.00 143 PHE A O 1
ATOM 1134 N N . LYS A 1 144 ? -5.089 8.799 10.179 1.00 94.38 144 LYS A N 1
ATOM 1135 C CA . LYS A 1 144 ? -5.756 10.107 10.247 1.00 94.38 144 LYS A CA 1
ATOM 1136 C C . LYS A 1 144 ? -7.277 9.981 10.385 1.00 94.38 144 LYS A C 1
ATOM 1138 O O . LYS A 1 144 ? -7.869 10.748 11.145 1.00 94.38 144 LYS A O 1
ATOM 1143 N N . GLN A 1 145 ? -7.914 9.039 9.686 1.00 94.75 145 GLN A N 1
ATOM 1144 C CA . GLN A 1 145 ? -9.351 8.792 9.860 1.00 94.75 145 GLN A CA 1
ATOM 1145 C C . GLN A 1 145 ? -9.648 8.032 11.162 1.00 94.75 145 GLN A C 1
ATOM 1147 O O . GLN A 1 145 ? -10.628 8.360 11.822 1.00 94.75 145 GLN A O 1
ATOM 1152 N N . SER A 1 146 ? -8.789 7.099 11.593 1.00 93.94 146 SER A N 1
ATOM 1153 C CA . SER A 1 146 ? -8.895 6.424 12.898 1.00 93.94 146 SER A CA 1
ATOM 1154 C C . SER A 1 146 ? -8.935 7.430 14.053 1.00 93.94 146 SER A C 1
ATOM 1156 O O . SER A 1 146 ? -9.816 7.370 14.905 1.00 93.94 146 SER A O 1
ATOM 1158 N N . TYR A 1 147 ? -8.014 8.399 14.047 1.00 92.25 147 TYR A N 1
ATOM 1159 C CA . TYR A 1 147 ? -7.955 9.471 15.041 1.00 92.25 147 TYR A CA 1
ATOM 1160 C C . TYR A 1 147 ? -9.215 10.3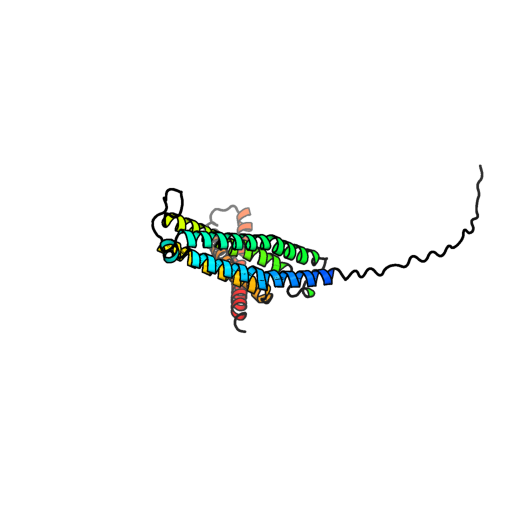52 15.023 1.00 92.25 147 TYR A C 1
ATOM 1162 O O . TYR A 1 147 ? -9.794 10.642 16.071 1.00 92.25 147 TYR A O 1
ATOM 1170 N N . ARG A 1 148 ? -9.692 10.726 13.827 1.00 92.38 148 ARG A N 1
ATOM 1171 C CA . ARG A 1 148 ? -10.953 11.467 13.653 1.00 92.38 148 ARG A CA 1
ATOM 1172 C C . ARG A 1 148 ? -12.164 10.701 14.170 1.00 92.38 148 ARG A C 1
ATOM 1174 O O . ARG A 1 148 ? -13.010 11.306 14.817 1.00 92.38 148 ARG A O 1
ATOM 1181 N N . LEU A 1 149 ? -12.237 9.391 13.932 1.00 93.31 149 LEU A N 1
ATOM 1182 C CA . LEU A 1 149 ? -13.316 8.552 14.448 1.00 93.31 149 LEU A CA 1
ATOM 1183 C C . LEU A 1 149 ? -13.323 8.574 15.983 1.00 93.31 149 LEU A C 1
ATOM 1185 O O . LEU A 1 149 ? -14.356 8.849 16.580 1.00 93.31 149 LEU A O 1
ATOM 1189 N N . ILE A 1 150 ? -12.166 8.384 16.623 1.00 91.31 150 ILE A N 1
ATOM 1190 C CA . ILE A 1 150 ? -12.029 8.438 18.090 1.00 91.31 150 ILE A CA 1
ATOM 1191 C C . ILE A 1 150 ? -12.494 9.802 18.645 1.00 91.31 150 ILE A C 1
ATOM 1193 O O . ILE A 1 150 ? -13.212 9.838 19.645 1.00 91.31 150 ILE A O 1
ATOM 1197 N N . ARG A 1 151 ? -12.181 10.923 17.972 1.00 91.00 151 ARG A N 1
ATOM 1198 C CA . ARG A 1 151 ? -12.697 12.263 18.340 1.00 91.00 151 ARG A CA 1
ATOM 1199 C C . ARG A 1 151 ? -14.207 12.401 18.132 1.00 91.00 151 ARG A C 1
ATOM 1201 O O . ARG A 1 151 ? -14.888 12.898 19.025 1.00 91.00 151 ARG A O 1
ATOM 1208 N N . GLN A 1 152 ? -14.739 11.938 16.998 1.00 90.81 152 GLN A N 1
ATOM 1209 C CA . GLN A 1 152 ? -16.179 11.952 16.697 1.00 90.81 152 GLN A CA 1
ATOM 1210 C C . GLN A 1 152 ? -17.001 11.149 17.713 1.00 90.81 152 GLN A C 1
ATOM 1212 O O . GLN A 1 152 ? -18.107 11.560 18.051 1.00 90.81 152 GLN A O 1
ATOM 1217 N N . MET A 1 153 ? -16.440 10.053 18.230 1.00 89.00 153 MET A N 1
ATOM 1218 C CA . MET A 1 153 ? -17.036 9.211 19.275 1.00 89.00 153 MET A CA 1
ATOM 1219 C C . MET A 1 153 ? -16.899 9.799 20.694 1.00 89.00 153 MET A C 1
ATOM 1221 O O . MET A 1 153 ? -17.360 9.185 21.651 1.00 89.00 153 MET A O 1
ATOM 1225 N N . GLY A 1 154 ? -16.253 10.961 20.867 1.00 87.94 154 GLY A N 1
ATOM 1226 C CA . GLY A 1 154 ? -16.032 11.573 22.185 1.00 87.94 154 GLY A CA 1
ATOM 1227 C C . GLY A 1 154 ? -14.991 10.855 23.055 1.00 87.94 154 GLY A C 1
ATOM 1228 O O . GLY A 1 154 ? -14.922 11.101 24.254 1.00 87.94 154 GLY A O 1
ATOM 1229 N N . LEU A 1 155 ? -14.167 9.984 22.463 1.00 87.06 155 LEU A N 1
ATOM 1230 C CA . LEU A 1 155 ? -13.179 9.144 23.154 1.00 87.06 155 LEU A CA 1
ATOM 1231 C C . LEU A 1 155 ? -11.782 9.796 23.243 1.00 87.06 155 LEU A C 1
ATOM 1233 O O . LEU A 1 155 ? -10.776 9.113 23.421 1.00 87.06 155 LEU A O 1
ATOM 1237 N N . SER A 1 156 ? -11.711 11.122 23.100 1.00 84.12 156 SER A N 1
ATOM 1238 C CA . SER A 1 156 ? -10.489 11.925 23.216 1.00 84.12 156 SER A CA 1
ATOM 1239 C C . SER A 1 156 ? -10.703 13.081 24.192 1.00 84.12 156 SER A C 1
ATOM 1241 O O . SER A 1 156 ? -11.798 13.631 24.278 1.00 84.12 156 SER A O 1
ATOM 1243 N N . PHE A 1 157 ? -9.642 13.478 24.899 1.00 76.69 157 PHE A N 1
ATOM 1244 C CA . PHE A 1 157 ? -9.652 14.631 25.809 1.00 76.69 157 PHE A CA 1
ATOM 1245 C C . PHE A 1 157 ? -9.757 15.981 25.081 1.00 76.69 157 PHE A C 1
ATOM 1247 O O . PHE A 1 157 ? -10.081 16.997 25.697 1.00 76.69 157 PHE A O 1
ATOM 1254 N N . GLU A 1 158 ? -9.468 16.021 23.778 1.00 76.75 158 GLU A N 1
ATOM 1255 C CA . GLU A 1 158 ? -9.606 17.236 22.979 1.00 76.75 158 GLU A CA 1
ATOM 1256 C C . GLU A 1 158 ? -11.071 17.579 22.703 1.00 76.75 158 GLU A C 1
ATOM 1258 O O . GLU A 1 158 ? -11.881 16.716 22.363 1.00 76.75 158 GLU A O 1
ATOM 1263 N N . ARG A 1 159 ? -11.397 18.878 22.729 1.00 69.38 159 ARG A N 1
ATOM 1264 C CA . ARG A 1 159 ? -12.714 19.365 22.309 1.00 69.38 159 ARG A CA 1
ATOM 1265 C C . ARG A 1 159 ? -12.978 18.948 20.860 1.00 69.38 159 ARG A C 1
ATOM 1267 O O . ARG A 1 159 ? -12.233 19.324 19.952 1.00 69.38 159 ARG A O 1
ATOM 1274 N N . ASN A 1 160 ? -14.044 18.179 20.646 1.00 70.44 160 ASN A N 1
ATOM 1275 C CA . ASN A 1 160 ? -14.411 17.738 19.311 1.00 70.44 160 ASN A CA 1
ATOM 1276 C C . ASN A 1 160 ? -14.929 18.929 18.482 1.00 70.44 160 ASN A C 1
ATOM 1278 O O . ASN A 1 160 ? -15.913 19.575 18.841 1.00 70.44 160 ASN A O 1
ATOM 1282 N N . HIS A 1 161 ? -14.241 19.200 17.375 1.00 68.44 161 HIS A N 1
ATOM 1283 C CA . HIS A 1 161 ? -14.612 20.191 16.362 1.00 68.44 161 HIS A CA 1
ATOM 1284 C C . HIS A 1 161 ? -14.926 19.536 15.003 1.00 68.44 161 HIS A C 1
ATOM 1286 O O . HIS A 1 161 ? -15.267 20.237 14.051 1.00 68.44 161 HIS A O 1
ATOM 1292 N N . ASP A 1 162 ? -14.795 18.210 14.894 1.00 71.81 162 ASP A N 1
ATOM 1293 C CA . ASP A 1 162 ? -15.062 17.478 13.660 1.00 71.81 162 ASP A CA 1
ATOM 1294 C C . ASP A 1 162 ? -16.580 17.257 13.502 1.00 71.81 162 ASP A C 1
ATOM 1296 O O . ASP A 1 162 ? -17.244 16.870 14.469 1.00 71.81 162 ASP A O 1
ATOM 1300 N N . PRO A 1 163 ? -17.159 17.441 12.298 1.00 71.94 163 PRO A N 1
ATOM 1301 C CA . PRO A 1 163 ? -18.567 17.139 12.055 1.00 71.94 163 PRO A CA 1
ATOM 1302 C C . PRO A 1 163 ? -18.890 15.680 12.391 1.00 71.94 163 PRO A C 1
ATOM 1304 O O . PRO A 1 163 ? -18.162 14.781 11.964 1.00 71.94 163 PRO A O 1
ATOM 1307 N N . THR A 1 164 ? -19.996 15.425 13.095 1.00 74.31 164 THR A N 1
ATOM 1308 C CA . THR A 1 164 ? -20.429 14.075 13.494 1.00 74.31 164 THR A CA 1
ATOM 1309 C C . THR A 1 164 ? -20.906 13.264 12.284 1.00 74.31 164 THR A C 1
ATOM 1311 O O . THR A 1 164 ? -22.093 13.204 11.977 1.00 74.31 164 THR A O 1
ATOM 1314 N N . ARG A 1 165 ? -19.962 12.662 11.552 1.00 87.56 165 ARG A N 1
ATOM 1315 C CA . ARG A 1 165 ? -20.199 11.837 10.352 1.00 87.56 165 ARG A CA 1
ATOM 1316 C C . ARG A 1 165 ? -19.509 10.478 10.494 1.00 87.56 165 ARG A C 1
ATOM 1318 O O . ARG A 1 165 ? -18.709 10.094 9.645 1.00 87.56 165 ARG A O 1
ATOM 1325 N N . ILE A 1 166 ? -19.811 9.796 11.599 1.00 90.44 166 ILE A N 1
ATOM 1326 C CA . ILE A 1 166 ? -19.189 8.536 12.042 1.00 90.44 166 ILE A CA 1
ATOM 1327 C C . ILE A 1 166 ? -19.170 7.493 10.914 1.00 90.44 166 ILE A C 1
ATOM 1329 O O . ILE A 1 166 ? -18.100 6.981 10.590 1.00 90.44 166 ILE A O 1
ATOM 1333 N N . ASP A 1 167 ? -20.304 7.259 10.248 1.00 92.75 167 ASP A N 1
ATOM 1334 C CA . ASP A 1 167 ? -20.419 6.263 9.171 1.00 92.75 167 ASP A CA 1
ATOM 1335 C C . ASP A 1 167 ? -19.517 6.581 7.970 1.00 92.75 167 ASP A C 1
ATOM 1337 O O . ASP A 1 167 ? -18.848 5.700 7.434 1.00 92.75 167 ASP A O 1
ATOM 1341 N N . ALA A 1 168 ? -19.425 7.858 7.583 1.00 94.31 168 ALA A N 1
ATOM 1342 C CA . ALA A 1 168 ? -18.561 8.290 6.484 1.00 94.31 168 ALA A CA 1
ATOM 1343 C C . ALA A 1 168 ? -17.071 8.155 6.849 1.00 94.31 168 ALA A C 1
ATOM 1345 O O . ALA A 1 168 ? -16.268 7.711 6.030 1.00 94.31 168 ALA A O 1
ATOM 1346 N N . THR A 1 169 ? -16.688 8.482 8.088 1.00 94.81 169 THR A N 1
ATOM 1347 C CA . THR A 1 169 ? -15.321 8.245 8.582 1.00 94.81 169 THR A CA 1
ATOM 1348 C C . THR A 1 169 ? -15.004 6.748 8.625 1.00 94.81 169 THR A C 1
ATOM 1350 O O . THR A 1 169 ? -13.913 6.338 8.226 1.00 94.81 169 THR A O 1
ATOM 1353 N N . ARG A 1 170 ? -15.962 5.916 9.054 1.00 95.69 170 ARG A N 1
ATOM 1354 C CA . ARG A 1 170 ? -15.842 4.453 9.077 1.00 95.69 170 ARG A CA 1
ATOM 1355 C C . ARG A 1 170 ? -15.687 3.870 7.671 1.00 95.69 170 ARG A C 1
ATOM 1357 O O . ARG A 1 170 ? -14.824 3.015 7.474 1.00 95.69 170 ARG A O 1
ATOM 1364 N N . GLN A 1 171 ? -16.444 4.366 6.695 1.00 96.62 171 GLN A N 1
ATOM 1365 C CA . GLN A 1 171 ? -16.293 3.989 5.291 1.00 96.62 171 GLN A CA 1
ATOM 1366 C C . GLN A 1 171 ? -14.882 4.319 4.774 1.00 96.62 171 GLN A C 1
ATOM 1368 O O . GLN A 1 171 ? -14.210 3.432 4.252 1.00 96.62 171 GLN A O 1
ATOM 1373 N N . LEU A 1 172 ? -14.377 5.536 5.012 1.00 96.19 172 LEU A N 1
ATOM 1374 C CA . LEU A 1 172 ? -13.014 5.923 4.616 1.00 96.19 172 LEU A CA 1
ATOM 1375 C C . LEU A 1 172 ? -11.936 5.039 5.275 1.00 96.19 172 LEU A C 1
ATOM 1377 O O . LEU A 1 172 ? -10.947 4.687 4.635 1.00 96.19 172 LEU A O 1
ATOM 1381 N N . ILE A 1 173 ? -12.121 4.636 6.538 1.00 97.12 173 ILE A N 1
ATOM 1382 C CA . ILE A 1 173 ? -11.235 3.670 7.214 1.00 97.12 173 ILE A CA 1
ATOM 1383 C C . ILE A 1 173 ? -11.212 2.336 6.455 1.00 97.12 173 ILE A C 1
ATOM 1385 O O . ILE A 1 173 ? -10.131 1.799 6.214 1.00 97.12 173 ILE A O 1
ATOM 1389 N N . LEU A 1 174 ? -12.368 1.810 6.039 1.00 97.50 174 LEU A N 1
ATOM 1390 C CA . LEU A 1 174 ? -12.464 0.565 5.265 1.00 97.50 174 LEU A CA 1
ATOM 1391 C C . LEU A 1 174 ? -11.847 0.700 3.861 1.00 97.50 174 LEU A C 1
ATOM 1393 O O . LEU A 1 174 ? -11.125 -0.197 3.426 1.00 97.50 174 LEU A O 1
ATOM 1397 N N . GLU A 1 175 ? -12.051 1.829 3.183 1.00 96.62 175 GLU A N 1
ATOM 1398 C CA . GLU A 1 175 ? -11.470 2.121 1.865 1.00 96.62 175 GLU A CA 1
ATOM 1399 C C . GLU A 1 175 ? -9.936 2.205 1.916 1.00 96.62 175 GLU A C 1
ATOM 1401 O O . GLU A 1 175 ? -9.259 1.555 1.113 1.00 96.62 175 GLU A O 1
ATOM 1406 N N . HIS A 1 176 ? -9.365 2.917 2.897 1.00 96.38 176 HIS A N 1
ATOM 1407 C CA . HIS A 1 176 ? -7.910 2.963 3.103 1.00 96.38 176 HIS A CA 1
ATOM 1408 C C . HIS A 1 176 ? -7.349 1.613 3.567 1.00 96.38 176 HIS A C 1
ATOM 1410 O O . HIS A 1 176 ? -6.259 1.237 3.151 1.00 96.38 176 HIS A O 1
ATOM 1416 N N . THR A 1 177 ? -8.103 0.840 4.359 1.00 97.25 177 THR A N 1
ATOM 1417 C CA . THR A 1 177 ? -7.736 -0.539 4.742 1.00 97.25 177 THR A CA 1
ATOM 1418 C C . THR A 1 177 ? -7.629 -1.435 3.508 1.00 97.25 177 THR A C 1
ATOM 1420 O O . THR A 1 177 ? -6.619 -2.112 3.325 1.00 97.25 177 THR A O 1
ATOM 1423 N N . SER A 1 178 ? -8.650 -1.425 2.643 1.00 96.69 178 SER A N 1
ATOM 1424 C CA . SER A 1 178 ? -8.670 -2.213 1.407 1.00 96.69 178 SER A CA 1
ATOM 1425 C C . SER A 1 178 ? -7.561 -1.780 0.449 1.00 96.69 178 SER A C 1
ATOM 1427 O O . SER A 1 178 ? -6.854 -2.631 -0.085 1.00 96.69 178 SER A O 1
ATOM 1429 N N . SER A 1 179 ? -7.359 -0.470 0.289 1.00 94.50 179 SER A N 1
ATOM 1430 C CA . SER A 1 179 ? -6.304 0.087 -0.565 1.00 94.50 179 SER A CA 1
ATOM 1431 C C . SER A 1 179 ? -4.910 -0.281 -0.052 1.00 94.50 179 SER A C 1
ATOM 1433 O O . SER A 1 179 ? -4.104 -0.793 -0.819 1.00 94.50 179 SER A O 1
ATOM 1435 N N . ALA A 1 180 ? -4.642 -0.139 1.251 1.00 95.06 180 ALA A N 1
ATOM 1436 C CA . ALA A 1 180 ? -3.373 -0.558 1.847 1.00 95.06 180 ALA A CA 1
ATOM 1437 C C . ALA A 1 180 ? -3.119 -2.066 1.682 1.00 95.06 180 ALA A C 1
ATOM 1439 O O . ALA A 1 180 ? -1.992 -2.457 1.396 1.00 95.06 180 ALA A O 1
ATOM 1440 N N . CYS A 1 181 ? -4.150 -2.913 1.812 1.00 95.75 181 CYS A N 1
ATOM 1441 C CA . CYS A 1 181 ? -4.012 -4.348 1.549 1.00 95.75 181 CYS A CA 1
ATOM 1442 C C . CYS A 1 181 ? -3.662 -4.621 0.081 1.00 95.75 181 CYS A C 1
ATOM 1444 O O . CYS A 1 181 ? -2.730 -5.374 -0.165 1.00 95.75 181 CYS A O 1
ATOM 1446 N N . LYS A 1 182 ? -4.337 -3.966 -0.876 1.00 93.50 182 LYS A N 1
ATOM 1447 C CA . LYS A 1 182 ? -4.026 -4.094 -2.309 1.00 93.50 182 LYS A CA 1
ATOM 1448 C C . LYS A 1 182 ? -2.595 -3.675 -2.630 1.00 93.50 182 LYS A C 1
ATOM 1450 O O . LYS A 1 182 ? -1.920 -4.402 -3.333 1.00 93.50 182 LYS A O 1
ATOM 1455 N N . GLU A 1 183 ? -2.111 -2.561 -2.084 1.00 92.50 183 GLU A N 1
ATOM 1456 C CA . GLU A 1 183 ? -0.733 -2.103 -2.328 1.00 92.50 183 GLU A CA 1
ATOM 1457 C C . GLU A 1 183 ? 0.322 -2.994 -1.643 1.00 92.50 183 GLU A C 1
ATOM 1459 O O . GLU A 1 183 ? 1.458 -3.076 -2.107 1.00 92.50 183 GLU A O 1
ATOM 1464 N N . ILE A 1 184 ? -0.037 -3.690 -0.556 1.00 92.06 184 ILE A N 1
ATOM 1465 C CA . ILE A 1 184 ? 0.800 -4.748 0.030 1.00 92.06 184 ILE A CA 1
ATOM 1466 C C . ILE A 1 184 ? 0.814 -5.981 -0.877 1.00 92.06 184 ILE A C 1
ATOM 1468 O O . ILE A 1 184 ? 1.891 -6.501 -1.156 1.00 92.06 184 ILE A O 1
ATOM 1472 N N . ASP A 1 185 ? -0.349 -6.414 -1.362 1.00 90.62 185 ASP A N 1
ATOM 1473 C CA . ASP A 1 185 ? -0.472 -7.542 -2.289 1.00 90.62 185 ASP A CA 1
ATOM 1474 C C . ASP A 1 185 ? 0.309 -7.242 -3.590 1.00 90.62 185 ASP A C 1
ATOM 1476 O O . ASP A 1 185 ? 1.121 -8.053 -4.019 1.00 90.62 185 ASP A O 1
ATOM 1480 N N . SER A 1 186 ? 0.238 -6.010 -4.107 1.00 87.00 186 SER A N 1
ATOM 1481 C CA . SER A 1 186 ? 1.077 -5.506 -5.206 1.00 87.00 186 SER A CA 1
ATOM 1482 C C . SER A 1 186 ? 2.581 -5.515 -4.907 1.00 87.00 186 SER A C 1
ATOM 1484 O O . SER A 1 186 ? 3.391 -5.745 -5.800 1.00 87.00 186 SER A O 1
ATOM 1486 N N . ALA A 1 187 ? 2.999 -5.250 -3.666 1.00 87.31 187 ALA A N 1
ATOM 1487 C CA . ALA A 1 187 ? 4.412 -5.293 -3.281 1.00 87.31 187 ALA A CA 1
ATOM 1488 C C . ALA A 1 187 ? 4.940 -6.734 -3.114 1.00 87.31 187 ALA A C 1
ATOM 1490 O O . ALA A 1 187 ? 6.132 -6.978 -3.316 1.00 87.31 187 ALA A O 1
ATOM 1491 N N . ILE A 1 188 ? 4.056 -7.678 -2.775 1.00 86.88 188 ILE A N 1
ATOM 1492 C CA . ILE A 1 188 ? 4.301 -9.126 -2.803 1.00 86.88 188 ILE A CA 1
ATOM 1493 C C . ILE A 1 188 ? 4.425 -9.583 -4.266 1.00 86.88 188 ILE A C 1
ATOM 1495 O O . ILE A 1 188 ? 5.468 -10.113 -4.645 1.00 86.88 188 ILE A O 1
ATOM 1499 N N . GLU A 1 189 ? 3.443 -9.264 -5.114 1.00 85.06 189 GLU A N 1
ATOM 1500 C CA . GLU A 1 189 ? 3.462 -9.536 -6.560 1.00 85.06 189 GLU A CA 1
ATOM 1501 C C . GLU A 1 189 ? 4.711 -8.955 -7.235 1.00 85.06 189 GLU A C 1
ATOM 1503 O O . GLU A 1 189 ? 5.363 -9.638 -8.017 1.00 85.06 189 GLU A O 1
ATOM 1508 N N . TRP A 1 190 ? 5.138 -7.740 -6.879 1.00 83.88 190 TRP A N 1
ATOM 1509 C CA . TRP A 1 190 ? 6.360 -7.130 -7.415 1.00 83.88 190 TRP A CA 1
ATOM 1510 C C . TRP A 1 190 ? 7.642 -7.927 -7.090 1.00 83.88 190 TRP A C 1
ATOM 1512 O O . TRP A 1 190 ? 8.620 -7.925 -7.851 1.00 83.88 190 TRP A O 1
ATOM 1522 N N . LEU A 1 191 ? 7.665 -8.643 -5.961 1.00 79.50 191 LEU A N 1
ATOM 1523 C CA . LEU A 1 191 ? 8.769 -9.535 -5.614 1.00 79.50 191 LEU A CA 1
ATOM 1524 C C . LEU A 1 191 ? 8.751 -10.835 -6.426 1.00 79.50 191 LEU A C 1
ATOM 1526 O O . LEU A 1 191 ? 9.831 -11.381 -6.664 1.00 79.50 191 LEU A O 1
ATOM 1530 N N . GLU A 1 192 ? 7.584 -11.340 -6.833 1.00 78.62 192 GLU A N 1
ATOM 1531 C CA . GLU A 1 192 ? 7.407 -12.637 -7.513 1.00 78.62 192 GLU A CA 1
ATOM 1532 C C . GLU A 1 192 ? 7.297 -12.549 -9.044 1.00 78.62 192 GLU A C 1
ATOM 1534 O O . GLU A 1 192 ? 7.836 -13.410 -9.737 1.00 78.62 192 GLU A O 1
ATOM 1539 N N . GLY A 1 193 ? 6.654 -11.504 -9.568 1.00 74.75 193 GLY A N 1
ATOM 1540 C CA . GLY A 1 193 ? 6.263 -11.355 -10.972 1.00 74.75 193 GLY A CA 1
ATOM 1541 C C . GLY A 1 193 ? 7.430 -11.387 -11.956 1.00 74.75 193 GLY A C 1
ATOM 1542 O O . GLY A 1 193 ? 8.586 -11.112 -11.597 1.00 74.75 193 GLY A O 1
ATOM 1543 N N . SER A 1 194 ? 7.144 -11.723 -13.216 1.00 74.44 194 SER A N 1
ATOM 1544 C CA . SER A 1 194 ? 8.165 -11.746 -14.262 1.00 74.44 194 SER A CA 1
ATOM 1545 C C . SER A 1 194 ? 8.629 -10.327 -14.592 1.00 74.44 194 SER A C 1
ATOM 1547 O O . SER A 1 194 ? 7.908 -9.352 -14.405 1.00 74.44 194 SER A O 1
ATOM 1549 N N . GLU A 1 195 ? 9.853 -10.185 -15.107 1.00 72.00 195 GLU A N 1
ATOM 1550 C CA . GLU A 1 195 ? 10.402 -8.866 -15.464 1.00 72.00 195 GLU A CA 1
ATOM 1551 C C . GLU A 1 195 ? 9.525 -8.111 -16.472 1.00 72.00 195 GLU A C 1
ATOM 1553 O O . GLU A 1 195 ? 9.515 -6.883 -16.472 1.00 72.00 195 GLU A O 1
ATOM 1558 N N . PHE A 1 196 ? 8.778 -8.840 -17.305 1.00 72.31 196 PHE A N 1
ATOM 1559 C CA . PHE A 1 196 ? 7.830 -8.261 -18.244 1.00 72.31 196 PHE A CA 1
ATOM 1560 C C . PHE A 1 196 ? 6.636 -7.649 -17.505 1.00 72.31 196 PHE A C 1
ATOM 1562 O O . PHE A 1 196 ? 6.357 -6.474 -17.717 1.00 72.31 196 PHE A O 1
ATOM 1569 N N . ASP A 1 197 ? 6.013 -8.384 -16.580 1.00 73.06 197 ASP A N 1
ATOM 1570 C CA . ASP A 1 197 ? 4.857 -7.926 -15.789 1.00 73.06 197 ASP A CA 1
ATOM 1571 C C . ASP A 1 197 ? 5.199 -6.677 -14.962 1.00 73.06 197 ASP A C 1
ATOM 1573 O O . ASP A 1 197 ? 4.431 -5.717 -14.918 1.00 73.06 197 ASP A O 1
ATOM 1577 N N . LEU A 1 198 ? 6.403 -6.644 -14.376 1.00 72.94 198 LEU A N 1
ATOM 1578 C CA . LEU A 1 198 ? 6.893 -5.481 -13.626 1.00 72.94 198 LEU A CA 1
ATOM 1579 C C . LEU A 1 198 ? 7.066 -4.244 -14.518 1.00 72.94 198 LEU A C 1
ATOM 1581 O O . LEU A 1 198 ? 6.803 -3.127 -14.084 1.00 72.94 198 LEU A O 1
ATOM 1585 N N . VAL A 1 199 ? 7.488 -4.432 -15.770 1.00 70.94 199 VAL A N 1
ATOM 1586 C CA . VAL A 1 199 ? 7.592 -3.348 -16.756 1.00 70.94 199 VAL A CA 1
ATOM 1587 C C . VAL A 1 199 ? 6.201 -2.925 -17.251 1.00 70.94 199 VAL A C 1
ATOM 1589 O O . VAL A 1 199 ? 5.988 -1.736 -17.479 1.00 70.94 199 VAL A O 1
ATOM 1592 N N . GLN A 1 200 ? 5.235 -3.849 -17.354 1.00 72.00 200 GLN A N 1
ATOM 1593 C CA . GLN A 1 200 ? 3.839 -3.518 -17.675 1.00 72.00 200 GLN A CA 1
ATOM 1594 C C . GLN A 1 200 ? 3.156 -2.667 -16.597 1.00 72.00 200 GLN A C 1
ATOM 1596 O O . GLN A 1 200 ? 2.235 -1.921 -16.924 1.00 72.00 200 GLN A O 1
ATOM 1601 N N . TRP A 1 201 ? 3.598 -2.760 -15.339 1.00 70.62 201 TRP A N 1
ATOM 1602 C CA . TRP A 1 201 ? 2.978 -2.098 -14.187 1.00 70.62 201 TRP A CA 1
ATOM 1603 C C . TRP A 1 201 ? 2.823 -0.579 -14.351 1.00 70.62 201 TRP A C 1
ATOM 1605 O O . TRP A 1 201 ? 1.771 -0.020 -14.035 1.00 70.62 201 TRP A O 1
ATOM 1615 N N . ASP A 1 202 ? 3.848 0.086 -14.890 1.00 67.62 202 ASP A N 1
ATOM 1616 C CA . ASP A 1 202 ? 3.853 1.541 -15.085 1.00 67.62 202 ASP A CA 1
ATOM 1617 C C . ASP A 1 202 ? 3.291 1.965 -16.459 1.00 67.62 202 ASP A C 1
ATOM 1619 O O . ASP A 1 202 ? 2.936 3.131 -16.656 1.00 67.62 202 ASP A O 1
ATOM 1623 N N . TRP A 1 203 ? 3.130 1.034 -17.412 1.00 79.19 203 TRP A N 1
ATOM 1624 C CA . TRP A 1 203 ? 2.665 1.348 -18.772 1.00 79.19 203 TRP A CA 1
ATOM 1625 C C . TRP A 1 203 ? 1.312 2.068 -18.849 1.00 79.19 203 TRP A C 1
ATOM 1627 O O . TRP A 1 203 ? 1.207 2.958 -19.690 1.00 79.19 203 TRP A O 1
ATOM 1637 N N . PRO A 1 204 ? 0.283 1.781 -18.025 1.00 77.69 204 PRO A N 1
ATOM 1638 C CA . PRO A 1 204 ? -0.953 2.563 -18.039 1.00 77.69 204 PRO A CA 1
ATOM 1639 C C . PRO A 1 204 ? -0.721 4.048 -17.726 1.00 77.69 204 PRO A C 1
ATOM 1641 O O . PRO A 1 204 ? -1.324 4.907 -18.367 1.00 77.69 204 PRO A O 1
ATOM 1644 N N . SER A 1 205 ? 0.187 4.357 -16.793 1.00 73.19 205 SER A N 1
ATOM 1645 C CA . SER A 1 205 ? 0.556 5.735 -16.445 1.00 73.19 205 SER A CA 1
ATOM 1646 C C . SER A 1 205 ? 1.316 6.406 -17.590 1.00 73.19 205 SER A C 1
ATOM 1648 O O . SER A 1 205 ? 0.981 7.522 -17.985 1.00 73.19 205 SER A O 1
ATOM 1650 N N . GLU A 1 206 ? 2.285 5.704 -18.183 1.00 75.94 206 GLU A N 1
ATOM 1651 C CA . GLU A 1 206 ? 3.042 6.218 -19.329 1.00 75.94 206 GLU A CA 1
ATOM 1652 C C . GLU A 1 206 ? 2.167 6.412 -20.575 1.00 75.94 206 GLU A C 1
ATOM 1654 O O . GLU A 1 206 ? 2.323 7.399 -21.288 1.00 75.94 206 GLU A O 1
ATOM 1659 N N . ILE A 1 207 ? 1.187 5.536 -20.824 1.00 82.00 207 ILE A N 1
ATOM 1660 C CA . ILE A 1 207 ? 0.211 5.695 -21.914 1.00 82.00 207 ILE A CA 1
ATOM 1661 C C . ILE A 1 207 ? -0.661 6.943 -21.693 1.00 82.00 207 ILE A C 1
ATOM 1663 O O . ILE A 1 207 ? -0.929 7.662 -22.657 1.00 82.00 207 ILE A O 1
ATOM 1667 N N . CYS A 1 208 ? -1.078 7.238 -20.456 1.00 78.38 208 CYS A N 1
ATOM 1668 C CA . CYS A 1 208 ? -1.796 8.477 -20.133 1.00 78.38 208 CYS A CA 1
ATOM 1669 C C . CYS A 1 208 ? -0.926 9.724 -20.360 1.00 78.38 208 CYS A C 1
ATOM 1671 O O . CYS A 1 208 ? -1.342 10.619 -21.090 1.00 78.38 208 CYS A O 1
ATOM 1673 N N . ASN A 1 209 ? 0.305 9.735 -19.842 1.00 80.19 209 ASN A N 1
ATOM 1674 C CA . ASN A 1 209 ? 1.286 10.808 -20.049 1.00 80.19 209 ASN A CA 1
ATOM 1675 C C . ASN A 1 209 ? 1.567 11.051 -21.550 1.00 80.19 209 ASN A C 1
ATOM 1677 O O . ASN A 1 209 ? 1.579 12.186 -22.024 1.00 80.19 209 ASN A O 1
ATOM 1681 N N . ILE A 1 210 ? 1.699 9.975 -22.334 1.00 83.75 210 ILE A N 1
ATOM 1682 C CA . ILE A 1 210 ? 1.831 10.023 -23.798 1.00 83.75 210 ILE A CA 1
ATOM 1683 C C . ILE A 1 210 ? 0.603 10.662 -24.468 1.00 83.75 210 ILE A C 1
ATOM 1685 O O . ILE A 1 210 ? 0.768 11.380 -25.453 1.00 83.75 210 ILE A O 1
ATOM 1689 N N . ASN A 1 211 ? -0.615 10.413 -23.975 1.00 83.88 211 ASN A N 1
ATOM 1690 C CA . ASN A 1 211 ? -1.822 11.049 -24.512 1.00 83.88 211 ASN A CA 1
ATOM 1691 C C . ASN A 1 211 ? -1.845 12.554 -24.212 1.00 83.88 211 ASN A C 1
ATOM 1693 O O . ASN A 1 211 ? -2.086 13.335 -25.127 1.00 83.88 211 ASN A O 1
ATOM 1697 N N . GLU A 1 212 ? -1.551 12.958 -22.975 1.00 86.06 212 GLU A N 1
ATOM 1698 C CA . GLU A 1 212 ? -1.516 14.371 -22.565 1.00 86.06 212 GLU A CA 1
ATOM 1699 C C . GLU A 1 212 ? -0.493 15.166 -23.397 1.00 86.06 212 GLU A C 1
ATOM 1701 O O . GLU A 1 212 ? -0.850 16.137 -24.064 1.00 86.06 212 GLU A O 1
ATOM 1706 N N . GLN A 1 213 ? 0.749 14.674 -23.491 1.00 85.44 213 GLN A N 1
ATOM 1707 C CA . GLN A 1 213 ? 1.803 15.302 -24.302 1.00 85.44 213 GLN A CA 1
ATOM 1708 C C . GLN A 1 213 ? 1.473 15.355 -25.803 1.00 85.44 213 GLN A C 1
ATOM 1710 O O . GLN A 1 213 ? 1.935 16.248 -26.518 1.00 85.44 213 GLN A O 1
ATOM 1715 N N . LEU A 1 214 ? 0.703 14.388 -26.311 1.00 86.75 214 LEU A N 1
ATOM 1716 C CA . LEU A 1 214 ? 0.288 14.344 -27.711 1.00 86.75 214 LEU A CA 1
ATOM 1717 C C . LEU A 1 214 ? -0.787 15.393 -28.022 1.00 86.75 214 LEU A C 1
ATOM 1719 O O . LEU A 1 214 ? -0.716 16.012 -29.086 1.00 86.75 214 LEU A O 1
ATOM 1723 N N . GLU A 1 215 ? -1.744 15.605 -27.116 1.00 87.31 215 GLU A N 1
ATOM 1724 C CA . GLU A 1 215 ? -2.746 16.669 -27.244 1.00 87.31 215 GLU A CA 1
ATOM 1725 C C . GLU A 1 215 ? -2.093 18.056 -27.141 1.00 87.31 215 GLU A C 1
ATOM 1727 O O . GLU A 1 215 ? -2.318 18.893 -28.017 1.00 87.31 215 GLU A O 1
ATOM 1732 N N . ASP A 1 216 ? -1.188 18.272 -26.177 1.00 84.88 216 ASP A N 1
ATOM 1733 C CA . ASP A 1 216 ? -0.408 19.516 -26.052 1.00 84.88 216 ASP A CA 1
ATOM 1734 C C . ASP A 1 216 ? 0.394 19.820 -27.328 1.00 84.88 216 ASP A C 1
ATOM 1736 O O . ASP A 1 216 ? 0.372 20.936 -27.859 1.00 84.88 216 ASP A O 1
ATOM 1740 N N . LEU A 1 217 ? 1.078 18.812 -27.882 1.00 85.00 217 LEU A N 1
ATOM 1741 C CA . LEU A 1 217 ? 1.825 18.955 -29.130 1.00 85.00 217 LEU A CA 1
ATOM 1742 C C . LEU A 1 217 ? 0.902 19.269 -30.318 1.00 85.00 217 LEU A C 1
ATOM 1744 O O . LEU A 1 217 ? 1.250 20.094 -31.166 1.00 85.00 217 LEU A O 1
ATOM 1748 N N . MET A 1 218 ? -0.273 18.636 -30.396 1.00 84.00 218 MET A N 1
ATOM 1749 C CA . MET A 1 218 ? -1.258 18.921 -31.442 1.00 84.00 218 MET A CA 1
ATOM 1750 C C . MET A 1 218 ? -1.835 20.339 -31.311 1.00 84.00 218 MET A C 1
ATOM 1752 O O . MET A 1 218 ? -1.946 21.035 -32.324 1.00 84.00 218 MET A O 1
ATOM 1756 N N . TYR A 1 219 ? -2.116 20.805 -30.093 1.00 84.25 219 TYR A N 1
ATOM 1757 C CA . TYR A 1 219 ? -2.529 22.181 -29.811 1.00 84.25 219 TYR A CA 1
ATOM 1758 C C . TYR A 1 219 ? -1.473 23.195 -30.281 1.00 84.25 219 TYR A C 1
ATOM 1760 O O . TYR A 1 219 ? -1.793 24.106 -31.048 1.00 84.25 219 TYR A O 1
ATOM 1768 N N . LEU A 1 220 ? -0.201 22.990 -29.918 1.00 80.88 220 LEU A N 1
ATOM 1769 C CA . LEU A 1 220 ? 0.912 23.860 -30.321 1.00 80.88 220 LEU A CA 1
ATOM 1770 C C . LEU A 1 220 ? 1.119 23.899 -31.844 1.00 80.88 220 LEU A C 1
ATOM 1772 O O . LEU A 1 220 ? 1.323 24.973 -32.407 1.00 80.88 220 LEU A O 1
ATOM 1776 N N . ILE A 1 221 ? 1.032 22.754 -32.530 1.00 80.00 221 ILE A N 1
ATOM 1777 C CA . ILE A 1 221 ? 1.146 22.677 -33.998 1.00 80.00 221 ILE A CA 1
ATOM 1778 C C . ILE A 1 221 ? 0.019 23.460 -34.690 1.00 80.00 221 ILE A C 1
ATOM 1780 O O . ILE A 1 221 ? 0.257 24.115 -35.713 1.00 80.00 221 ILE A O 1
ATOM 1784 N N . ASN A 1 222 ? -1.198 23.389 -34.148 1.00 79.75 222 ASN A N 1
ATOM 1785 C CA . ASN A 1 222 ? -2.361 24.080 -34.693 1.00 79.75 222 ASN A CA 1
ATOM 1786 C C . ASN A 1 222 ? -2.268 25.596 -34.451 1.00 79.75 222 ASN A C 1
ATOM 1788 O O . ASN A 1 222 ? -2.405 26.358 -35.405 1.00 79.75 222 ASN A O 1
ATOM 1792 N N . HIS A 1 223 ? -1.932 26.036 -33.233 1.00 70.50 223 HIS A N 1
ATOM 1793 C CA . HIS A 1 223 ? -1.760 27.460 -32.912 1.00 70.50 223 HIS A CA 1
ATOM 1794 C C . HIS A 1 223 ? -0.598 28.113 -33.667 1.00 70.50 223 HIS A C 1
ATOM 1796 O O . HIS A 1 223 ? -0.776 29.157 -34.290 1.00 70.50 223 HIS A O 1
ATOM 1802 N N . ALA A 1 224 ? 0.571 27.472 -33.726 1.00 66.44 224 ALA A N 1
ATOM 1803 C CA . ALA A 1 224 ? 1.712 28.020 -34.460 1.00 66.44 224 ALA A CA 1
ATOM 1804 C C . ALA A 1 224 ? 1.471 28.072 -35.987 1.00 66.44 224 ALA A C 1
ATOM 1806 O O . ALA A 1 224 ? 2.139 28.822 -36.704 1.00 66.44 224 ALA A O 1
ATOM 1807 N N . SER A 1 225 ? 0.509 27.300 -36.510 1.00 60.81 225 SER A N 1
ATOM 1808 C CA . SER A 1 225 ? 0.064 27.411 -37.907 1.00 60.81 225 SER A CA 1
ATOM 1809 C C . SER A 1 225 ? -0.834 28.638 -38.162 1.00 60.81 225 SER A C 1
ATOM 1811 O O . SER A 1 225 ? -1.018 28.988 -39.324 1.00 60.81 225 SER A O 1
ATOM 1813 N N . LEU A 1 226 ? -1.354 29.297 -37.116 1.00 59.34 226 LEU A N 1
ATOM 1814 C C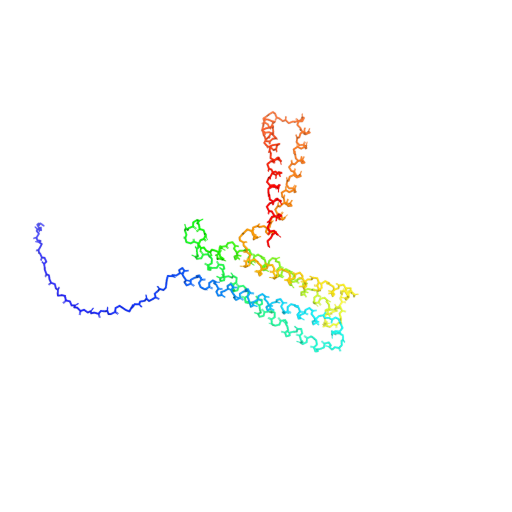A . LEU A 1 226 ? -2.175 30.515 -37.191 1.00 59.34 226 LEU A CA 1
ATOM 1815 C C . LEU A 1 226 ? -1.343 31.793 -36.963 1.00 59.34 226 LEU A C 1
ATOM 1817 O O . LEU A 1 226 ? -1.483 32.748 -37.721 1.00 59.34 226 LEU A O 1
ATOM 1821 N N . ASP A 1 227 ? -0.412 31.785 -36.002 1.00 56.38 227 ASP A N 1
ATOM 1822 C CA . ASP A 1 227 ? 0.403 32.961 -35.618 1.00 56.38 227 ASP A CA 1
ATOM 1823 C C . ASP A 1 227 ? 1.535 33.328 -36.610 1.00 56.38 227 ASP A C 1
ATOM 1825 O O . ASP A 1 227 ? 2.324 34.244 -36.371 1.00 56.38 227 ASP A O 1
ATOM 1829 N N . GLN A 1 228 ? 1.656 32.630 -37.743 1.00 55.97 228 GLN A N 1
ATOM 1830 C CA . GLN A 1 228 ? 2.744 32.843 -38.714 1.00 55.97 228 GLN A CA 1
ATOM 1831 C C . GLN A 1 228 ? 2.658 34.163 -39.508 1.00 55.97 228 GLN A C 1
ATOM 1833 O O . GLN A 1 228 ? 3.582 34.461 -40.260 1.00 55.97 228 GLN A O 1
ATOM 1838 N N . ALA A 1 229 ? 1.598 34.960 -39.340 1.00 54.94 229 ALA A N 1
ATOM 1839 C CA . ALA A 1 229 ? 1.354 36.171 -40.129 1.00 54.94 229 ALA A CA 1
ATOM 1840 C C . ALA A 1 229 ? 2.305 37.356 -39.833 1.00 54.94 229 ALA A C 1
ATOM 1842 O O . ALA A 1 229 ? 2.554 38.148 -40.737 1.00 54.94 229 ALA A O 1
ATOM 1843 N N . ASP A 1 230 ? 2.856 37.469 -38.614 1.00 53.19 230 ASP A N 1
ATOM 1844 C CA . ASP A 1 230 ? 3.535 38.694 -38.126 1.00 53.19 230 ASP A CA 1
ATOM 1845 C C . ASP A 1 230 ? 5.017 38.505 -37.701 1.00 53.19 230 ASP A C 1
ATOM 1847 O O . ASP A 1 230 ? 5.600 39.341 -37.002 1.00 53.19 230 ASP A O 1
ATOM 1851 N N . SER A 1 231 ? 5.674 37.399 -38.079 1.00 56.00 231 SER A N 1
ATOM 1852 C CA . SER A 1 231 ? 7.012 37.046 -37.552 1.00 56.00 231 SER A CA 1
ATOM 1853 C C . SER A 1 231 ? 8.203 37.458 -38.445 1.00 56.00 231 SER A C 1
ATOM 1855 O O . SER A 1 231 ? 8.119 37.468 -39.668 1.00 56.00 231 SER A O 1
ATOM 1857 N N . LYS A 1 232 ? 9.358 37.789 -37.837 1.00 58.50 232 LYS A N 1
ATOM 1858 C CA . LYS A 1 232 ? 10.592 38.180 -38.562 1.00 58.50 232 LYS A CA 1
ATOM 1859 C C . LYS A 1 232 ? 11.212 37.000 -39.346 1.00 58.50 232 LYS A C 1
ATOM 1861 O O . LYS A 1 232 ? 11.326 35.911 -38.778 1.00 58.50 232 LYS A O 1
ATOM 1866 N N . PRO A 1 233 ? 11.778 37.224 -40.551 1.00 54.66 233 PRO A N 1
ATOM 1867 C CA . PRO A 1 233 ? 12.156 36.153 -41.491 1.00 54.66 233 PRO A CA 1
ATOM 1868 C C . PRO A 1 233 ? 13.212 35.159 -40.970 1.00 54.66 233 PRO A C 1
ATOM 1870 O O . PRO A 1 233 ? 13.173 33.972 -41.294 1.00 54.66 233 PRO A O 1
ATOM 1873 N N . THR A 1 234 ? 14.148 35.591 -40.117 1.00 53.00 234 THR A N 1
ATOM 1874 C CA . THR A 1 234 ? 15.153 34.684 -39.525 1.00 53.00 234 THR A CA 1
ATOM 1875 C C . THR A 1 234 ? 14.538 33.714 -38.510 1.00 53.00 234 THR A C 1
ATOM 1877 O O . THR A 1 234 ? 14.972 32.566 -38.410 1.00 53.00 234 THR A O 1
ATOM 1880 N N . ASN A 1 235 ? 13.505 34.153 -37.782 1.00 59.62 235 ASN A N 1
ATOM 1881 C CA . ASN A 1 235 ? 12.749 33.295 -36.869 1.00 59.62 235 ASN A CA 1
ATOM 1882 C C . ASN A 1 235 ? 11.776 32.403 -37.647 1.00 59.62 235 ASN A C 1
ATOM 1884 O O . ASN A 1 235 ? 11.552 31.264 -37.255 1.00 59.62 235 ASN A O 1
ATOM 1888 N N . GLU A 1 236 ? 11.244 32.892 -38.768 1.00 59.97 236 GLU A N 1
ATOM 1889 C CA . GLU A 1 236 ? 10.307 32.171 -39.629 1.00 59.97 236 GLU A CA 1
ATOM 1890 C C . GLU A 1 236 ? 10.901 30.865 -40.183 1.00 59.97 236 GLU A C 1
ATOM 1892 O O . GLU A 1 236 ? 10.273 29.815 -40.070 1.00 59.97 236 GLU A O 1
ATOM 1897 N N . LEU A 1 237 ? 12.142 30.872 -40.688 1.00 59.03 237 LEU A N 1
ATOM 1898 C CA . LEU A 1 237 ? 12.805 29.654 -41.188 1.00 59.03 237 LEU A CA 1
ATOM 1899 C C . LEU A 1 237 ? 13.071 28.611 -40.088 1.00 59.03 237 LEU A C 1
ATOM 1901 O O . LEU A 1 237 ? 12.905 27.408 -40.316 1.00 59.03 237 LEU A O 1
ATOM 1905 N N . LEU A 1 238 ? 13.469 29.054 -38.891 1.00 60.44 238 LEU A N 1
ATOM 1906 C CA . LEU A 1 238 ? 13.658 28.169 -37.737 1.00 60.44 238 LEU A CA 1
ATOM 1907 C C . LEU A 1 238 ? 12.313 27.616 -37.248 1.00 60.44 238 LEU A C 1
ATOM 1909 O O . LEU A 1 238 ? 12.194 26.408 -37.036 1.00 60.44 238 LEU A O 1
ATOM 1913 N N . ASN A 1 239 ? 11.281 28.459 -37.176 1.00 67.19 239 ASN A N 1
ATOM 1914 C CA . ASN A 1 239 ? 9.918 28.053 -36.852 1.00 67.19 239 ASN A CA 1
ATOM 1915 C C . ASN A 1 239 ? 9.373 27.058 -37.879 1.00 67.19 239 ASN A C 1
ATOM 1917 O O . ASN A 1 239 ? 8.891 26.009 -37.477 1.00 67.19 239 ASN A O 1
ATOM 1921 N N . GLN A 1 240 ? 9.516 27.293 -39.187 1.00 67.88 240 GLN A N 1
ATOM 1922 C CA . GLN A 1 240 ? 9.090 26.345 -40.224 1.00 67.88 240 GLN A CA 1
ATOM 1923 C C . GLN A 1 240 ? 9.825 25.001 -40.128 1.00 67.88 240 GLN A C 1
ATOM 1925 O O . GLN A 1 240 ? 9.207 23.949 -40.311 1.00 67.88 240 GLN A O 1
ATOM 1930 N N . ARG A 1 241 ? 11.130 24.995 -39.823 1.00 70.75 241 ARG A N 1
ATOM 1931 C CA . ARG A 1 241 ? 11.898 23.750 -39.654 1.00 70.75 241 ARG A CA 1
ATOM 1932 C C . ARG A 1 241 ? 11.442 22.974 -38.417 1.00 70.75 241 ARG A C 1
ATOM 1934 O O . ARG A 1 241 ? 11.190 21.774 -38.519 1.00 70.75 241 ARG A O 1
ATOM 1941 N N . ASN A 1 242 ? 11.258 23.667 -37.295 1.00 73.88 242 ASN A N 1
ATOM 1942 C CA . ASN A 1 242 ? 10.750 23.090 -36.050 1.00 73.88 242 ASN A CA 1
ATOM 1943 C C . ASN A 1 242 ? 9.296 22.613 -36.202 1.00 73.88 242 ASN A C 1
ATOM 1945 O O . ASN A 1 242 ? 8.960 21.536 -35.730 1.00 73.88 242 ASN A O 1
ATOM 1949 N N . MET A 1 243 ? 8.459 23.341 -36.943 1.00 75.62 243 MET A N 1
ATOM 1950 C CA . MET A 1 243 ? 7.075 22.988 -37.281 1.00 75.62 243 MET A CA 1
ATOM 1951 C C . MET A 1 243 ? 6.992 21.730 -38.148 1.00 75.62 243 MET A C 1
ATOM 1953 O O . MET A 1 243 ? 6.146 20.870 -37.912 1.00 75.62 243 MET A O 1
ATOM 1957 N N . ARG A 1 244 ? 7.867 21.602 -39.157 1.00 78.69 244 ARG A N 1
ATOM 1958 C CA . ARG A 1 244 ? 7.964 20.382 -39.974 1.00 78.69 244 ARG A CA 1
ATOM 1959 C C . ARG A 1 244 ? 8.374 19.191 -39.111 1.00 78.69 244 ARG A C 1
ATOM 1961 O O . ARG A 1 244 ? 7.749 18.143 -39.224 1.00 78.69 244 ARG A O 1
ATOM 1968 N N . LEU A 1 245 ? 9.354 19.365 -38.218 1.00 79.25 245 LEU A N 1
ATOM 1969 C CA . LEU A 1 245 ? 9.761 18.324 -37.273 1.00 79.25 245 LEU A CA 1
ATOM 1970 C C . LEU A 1 245 ? 8.608 17.951 -36.325 1.00 79.25 245 LEU A C 1
ATOM 1972 O O . LEU A 1 245 ? 8.248 16.780 -36.234 1.00 79.25 245 LEU A O 1
ATOM 1976 N N . ALA A 1 246 ? 7.958 18.941 -35.709 1.00 78.12 246 ALA A N 1
ATOM 1977 C CA . ALA A 1 246 ? 6.808 18.756 -34.831 1.00 78.12 246 ALA A CA 1
ATOM 1978 C C . ALA A 1 246 ? 5.682 17.986 -35.533 1.00 78.12 246 ALA A C 1
ATOM 1980 O O . ALA A 1 246 ? 5.178 17.022 -34.975 1.00 78.12 246 ALA A O 1
ATOM 1981 N N . LYS A 1 247 ? 5.360 18.300 -36.796 1.00 81.62 247 LYS A N 1
ATOM 1982 C CA . LYS A 1 247 ? 4.355 17.567 -37.592 1.00 81.62 247 LYS A CA 1
ATOM 1983 C C . LYS A 1 247 ? 4.727 16.097 -37.874 1.00 81.62 247 LYS A C 1
ATOM 1985 O O . LYS A 1 247 ? 3.829 15.304 -38.144 1.00 81.62 247 LYS A O 1
ATOM 1990 N N . THR A 1 248 ? 6.001 15.701 -37.759 1.00 84.38 248 THR A N 1
ATOM 1991 C CA . THR A 1 248 ? 6.438 14.289 -37.880 1.00 84.38 248 THR A CA 1
ATOM 1992 C C . THR A 1 248 ? 6.411 13.490 -36.572 1.00 84.38 248 THR A C 1
ATOM 1994 O O . THR A 1 248 ? 6.482 12.264 -36.619 1.00 84.38 248 THR A O 1
ATOM 1997 N N . ILE A 1 249 ? 6.264 14.143 -35.415 1.00 84.50 249 ILE A N 1
ATOM 1998 C CA . ILE A 1 249 ? 6.276 13.479 -34.100 1.00 84.50 249 ILE A CA 1
ATOM 1999 C C . ILE A 1 249 ? 4.940 12.766 -33.771 1.00 84.50 249 ILE A C 1
ATOM 2001 O O . ILE A 1 249 ? 5.002 11.604 -33.363 1.00 84.50 249 ILE A O 1
ATOM 2005 N N . PRO A 1 250 ? 3.735 13.344 -33.991 1.00 86.81 250 PRO A N 1
ATOM 2006 C CA . PRO A 1 250 ? 2.461 12.700 -33.659 1.00 86.81 250 PRO A CA 1
ATOM 2007 C C . PRO A 1 250 ? 2.261 11.286 -34.234 1.00 86.81 250 PRO A C 1
ATOM 2009 O O . PRO A 1 250 ? 1.767 10.435 -33.494 1.00 86.81 250 PRO A O 1
ATOM 2012 N N . PRO A 1 251 ? 2.649 10.963 -35.488 1.00 86.31 251 PRO A N 1
ATOM 2013 C CA . PRO A 1 251 ? 2.590 9.587 -35.989 1.00 86.31 251 PRO A CA 1
ATOM 2014 C C . PRO A 1 251 ? 3.485 8.619 -35.205 1.00 86.31 251 PRO A C 1
ATOM 2016 O O . PRO A 1 251 ? 3.052 7.513 -34.894 1.00 86.31 251 PRO A O 1
ATOM 2019 N N . ILE A 1 252 ? 4.704 9.037 -34.844 1.00 86.62 252 ILE A N 1
ATOM 2020 C CA . ILE A 1 252 ? 5.658 8.220 -34.077 1.00 86.62 252 ILE A CA 1
ATOM 2021 C C . ILE A 1 252 ? 5.102 7.956 -32.674 1.00 86.62 252 ILE A C 1
ATOM 2023 O O . ILE A 1 252 ? 5.034 6.808 -32.245 1.00 86.62 252 ILE A O 1
ATOM 2027 N N . VAL A 1 253 ? 4.619 9.000 -31.994 1.00 84.31 253 VAL A N 1
ATOM 2028 C CA . VAL A 1 253 ? 4.022 8.902 -30.652 1.00 84.31 253 VAL A CA 1
ATOM 2029 C C . VAL A 1 253 ? 2.785 7.994 -30.659 1.00 84.31 253 VAL A C 1
ATOM 2031 O O . VAL A 1 253 ? 2.669 7.106 -29.815 1.00 84.31 253 VAL A O 1
ATOM 2034 N N . LYS A 1 254 ? 1.899 8.129 -31.659 1.00 85.38 254 LYS A N 1
ATOM 2035 C CA . LYS A 1 254 ? 0.726 7.251 -31.832 1.00 85.38 254 LYS A CA 1
ATOM 2036 C C . LYS A 1 254 ? 1.116 5.788 -32.079 1.00 85.38 254 LYS A C 1
ATOM 2038 O O . LYS A 1 254 ? 0.456 4.897 -31.549 1.00 85.38 254 LYS A O 1
ATOM 2043 N N . LEU A 1 255 ? 2.182 5.523 -32.839 1.00 87.69 255 LEU A N 1
ATOM 2044 C CA . LEU A 1 255 ? 2.695 4.164 -33.056 1.00 87.69 255 LEU A CA 1
ATOM 2045 C C . LEU A 1 255 ? 3.299 3.564 -31.780 1.00 87.69 255 LEU A C 1
ATOM 2047 O O . LEU A 1 255 ? 2.971 2.425 -31.447 1.00 87.69 255 LEU A O 1
ATOM 2051 N N . SER A 1 256 ? 4.103 4.326 -31.031 1.00 84.12 256 SER A N 1
ATOM 2052 C CA . SER A 1 256 ? 4.634 3.904 -29.727 1.00 84.12 256 SER A CA 1
ATOM 2053 C C . SER A 1 256 ? 3.512 3.575 -28.740 1.00 84.12 256 SER A C 1
ATOM 2055 O O . SER A 1 256 ? 3.545 2.525 -28.100 1.00 84.12 256 SER A O 1
ATOM 2057 N N . ARG A 1 257 ? 2.467 4.413 -28.677 1.00 85.88 257 ARG A N 1
ATOM 2058 C CA . ARG A 1 257 ? 1.280 4.164 -27.848 1.00 85.88 257 ARG A CA 1
ATOM 2059 C C . ARG A 1 257 ? 0.568 2.867 -28.241 1.00 85.88 257 ARG A C 1
ATOM 2061 O O . ARG A 1 257 ? 0.340 2.015 -27.391 1.00 85.88 257 ARG A O 1
ATOM 2068 N N . LEU A 1 258 ? 0.278 2.676 -29.533 1.00 86.94 258 LEU A N 1
ATOM 2069 C CA . LEU A 1 258 ? -0.363 1.457 -30.048 1.00 86.94 258 LEU A CA 1
ATOM 2070 C C . LEU A 1 258 ? 0.472 0.190 -29.807 1.00 86.94 258 LEU A C 1
ATOM 2072 O O . LEU A 1 258 ? -0.091 -0.893 -29.643 1.00 86.94 258 LEU A O 1
ATOM 2076 N N . PHE A 1 259 ? 1.801 0.306 -29.799 1.00 84.94 259 PHE A N 1
ATOM 2077 C CA . PHE A 1 259 ? 2.706 -0.790 -29.469 1.00 84.94 259 PHE A CA 1
ATOM 2078 C C . PHE A 1 259 ? 2.614 -1.163 -27.981 1.00 84.94 259 PHE A C 1
ATOM 2080 O O . PHE A 1 259 ? 2.364 -2.329 -27.670 1.00 84.94 259 PHE A O 1
ATOM 2087 N N . LEU A 1 260 ? 2.706 -0.181 -27.076 1.00 81.12 260 LEU A N 1
ATOM 2088 C CA . LEU A 1 260 ? 2.549 -0.386 -25.629 1.00 81.12 260 LEU A CA 1
ATOM 2089 C C . LEU A 1 260 ? 1.157 -0.936 -25.273 1.00 81.12 260 LEU A C 1
ATOM 2091 O O . LEU A 1 260 ? 1.056 -1.932 -24.561 1.00 81.12 260 LEU A O 1
ATOM 2095 N N . GLU A 1 261 ? 0.086 -0.373 -25.843 1.00 82.50 261 GLU A N 1
ATOM 2096 C CA . GLU A 1 261 ? -1.288 -0.869 -25.668 1.00 82.50 261 GLU A CA 1
ATOM 2097 C C . GLU A 1 261 ? -1.453 -2.337 -26.105 1.00 82.50 261 GLU A C 1
ATOM 2099 O O . GLU A 1 261 ? -2.214 -3.083 -25.485 1.00 82.50 261 GLU A O 1
ATOM 2104 N N . LYS A 1 262 ? -0.774 -2.761 -27.182 1.00 83.12 262 LYS A N 1
ATOM 2105 C CA . LYS A 1 262 ? -0.826 -4.147 -27.675 1.00 83.12 262 LYS A CA 1
ATOM 2106 C C . LYS A 1 262 ? -0.023 -5.112 -26.813 1.00 83.12 262 LYS A C 1
ATOM 2108 O O . LYS A 1 262 ? -0.457 -6.250 -26.649 1.00 83.12 262 LYS A O 1
ATOM 2113 N N . LEU A 1 263 ? 1.128 -4.687 -26.295 1.00 78.38 263 LEU A N 1
ATOM 2114 C CA . LEU A 1 263 ? 1.923 -5.511 -25.387 1.00 78.38 263 LEU A CA 1
ATOM 2115 C C . LEU A 1 263 ? 1.225 -5.663 -24.030 1.00 78.38 263 LEU A C 1
ATOM 2117 O O . LEU A 1 263 ? 1.120 -6.783 -23.541 1.00 78.38 263 LEU A O 1
ATOM 2121 N N . SER A 1 264 ? 0.680 -4.571 -23.480 1.00 71.75 264 SER A N 1
ATOM 2122 C CA . SER A 1 264 ? -0.030 -4.548 -22.191 1.00 71.75 264 SER A CA 1
ATOM 2123 C C . SER A 1 264 ? -1.153 -5.591 -22.125 1.00 71.75 264 SER A C 1
ATOM 2125 O O . SER A 1 264 ? -1.235 -6.359 -21.174 1.00 71.75 264 SER A O 1
ATOM 2127 N N . ARG A 1 265 ? -1.970 -5.706 -23.182 1.00 67.69 265 ARG A N 1
ATOM 2128 C CA . ARG A 1 265 ? -3.102 -6.653 -23.214 1.00 67.69 265 ARG A CA 1
ATOM 2129 C C . ARG A 1 265 ? -2.692 -8.128 -23.298 1.00 67.69 265 ARG A C 1
ATOM 2131 O O . ARG A 1 265 ? -3.496 -8.982 -22.957 1.00 67.69 265 ARG A O 1
ATOM 2138 N N . ARG A 1 266 ? -1.472 -8.437 -23.754 1.00 55.75 266 ARG A N 1
ATOM 2139 C CA . ARG A 1 266 ? -0.998 -9.821 -23.966 1.00 55.75 266 ARG A CA 1
ATOM 2140 C C . ARG A 1 266 ? -0.321 -10.451 -22.746 1.00 55.75 266 ARG A C 1
ATOM 2142 O O . ARG A 1 266 ? 0.024 -11.623 -22.811 1.00 55.75 266 ARG A O 1
ATOM 2149 N N . GLY A 1 267 ? -0.121 -9.700 -21.660 1.00 50.84 267 GLY A N 1
ATOM 2150 C CA . GLY A 1 267 ? 0.443 -10.238 -20.414 1.00 50.84 267 GLY A CA 1
ATOM 2151 C C . GLY A 1 267 ? -0.564 -11.002 -19.543 1.00 50.84 267 GLY A C 1
ATOM 2152 O O . GLY A 1 267 ? -0.157 -11.756 -18.675 1.00 50.84 267 GLY A O 1
ATOM 2153 N N . HIS A 1 268 ? -1.871 -10.821 -19.767 1.00 47.84 268 HIS A N 1
ATOM 2154 C CA . HIS A 1 268 ? -2.943 -11.352 -18.908 1.00 47.84 268 HIS A CA 1
ATOM 2155 C C . HIS A 1 268 ? -3.597 -12.659 -19.427 1.00 47.84 268 HIS A C 1
ATOM 2157 O O . HIS A 1 268 ? -4.624 -13.072 -18.896 1.00 47.84 268 HIS A O 1
ATOM 2163 N N . GLU A 1 269 ? -3.060 -13.298 -20.475 1.00 36.84 269 GLU A N 1
ATOM 2164 C CA . GLU A 1 269 ? -3.662 -14.486 -21.128 1.00 36.84 269 GLU A CA 1
ATOM 2165 C C . GLU A 1 269 ? -2.977 -15.829 -20.759 1.00 36.84 269 GLU A C 1
ATOM 2167 O O . GLU A 1 269 ? -3.029 -16.784 -21.540 1.00 36.84 269 GLU A O 1
ATOM 2172 N N . HIS A 1 270 ? -2.339 -15.924 -19.583 1.00 34.69 270 HIS A N 1
ATOM 2173 C CA . HIS A 1 270 ? -1.682 -17.144 -19.081 1.00 34.69 270 HIS A CA 1
ATOM 2174 C C . HIS A 1 270 ? -2.042 -17.475 -17.629 1.00 34.69 270 HIS A C 1
ATOM 2176 O O . HIS A 1 270 ? -2.063 -16.538 -16.803 1.00 34.69 270 HIS A O 1
#